Protein AF-R7BJG2-F1 (afdb_monomer_lite)

Sequence (243 aa):
MKQSTEKSSEAATETSGTGYEYRGHVGELTVDVVPDVVKEKLNCSTTEEVAELLARMITENEAVRILPDVKAENTMVFDYVIKIKRSNGEWTDASEEELSAGVEVVLPYPENTSRDGFDFVIGHLIVSGDNAGEMEYFDPEKTEEGLKIIITSASPFVIGWKAVDNNEQPVSEENSKDNTEVTTAENATSQQNESNAVSAEKTADKDGGIQIIIPMLIVLVVIALAAAVLAVIAKRKKTTKKK

Radius of gyration: 30.74 Å; chains: 1; bounding box: 79×111×66 Å

Foldseek 3Di:
DDDDDDPALKDDFDCPPLRWTKTKHWDAQFQVLADPVLCVVQVHDGSVSVLVSQLVCCAPDCVCVLPNPFDSVQKDKTFMFMWTQDPVRDTDTDDLVRQQVKDKDFDADDPPDALPQKFKKKKWQARDDPCHNDIDIDRFDRDRSHTIDIGRHGDIMMMTMDGDPPPPPPPPPPDDDDDDDDDDDDDDDDDDDDDDDDDDDDDDDDDDDDDDDDPPDDDDDDDDDDPDDDDPPDPPDDDDDDD

Secondary structure (DSSP, 8-state):
-PPP---------EE-TTS-EEEEEEEPP-GGGS-HHHHHHHT--SHHHHHHHHHHHHHHSTHHHHSTT--GGGEEEEEEEEEEE-TTS-EEEPPHHHHTT-EEEEEPPPTT--SSSEEEEEEEE--SSTTTT-EEEE--EE-SSSEEEEESSPPPEEEEEEE--------------------------------------------------------------------S-S-SS------

Structure (mmCIF, N/CA/C/O backbone):
data_AF-R7BJG2-F1
#
_entry.id   AF-R7BJG2-F1
#
loop_
_atom_site.group_PDB
_atom_site.id
_atom_site.type_symbol
_atom_site.label_atom_id
_atom_site.label_alt_id
_atom_site.label_comp_id
_atom_site.label_asym_id
_atom_site.label_entity_id
_atom_site.label_seq_id
_atom_site.pdbx_PDB_ins_code
_atom_site.Cartn_x
_atom_site.Cartn_y
_atom_site.Cartn_z
_atom_site.occupancy
_atom_site.B_iso_or_equiv
_atom_site.auth_seq_id
_atom_site.auth_comp_id
_atom_site.auth_asym_id
_atom_site.auth_atom_id
_atom_site.pdbx_PDB_model_num
ATOM 1 N N . MET A 1 1 ? 30.174 -18.115 19.627 1.00 36.47 1 MET A N 1
ATOM 2 C CA . MET A 1 1 ? 29.227 -17.077 19.166 1.00 36.47 1 MET A CA 1
ATOM 3 C C . MET A 1 1 ? 27.933 -17.775 18.785 1.00 36.47 1 MET A C 1
ATOM 5 O O . MET A 1 1 ? 28.022 -18.799 18.122 1.00 36.47 1 MET A O 1
ATOM 9 N N . LYS A 1 2 ? 26.770 -17.303 19.249 1.00 32.53 2 LYS A N 1
ATOM 10 C CA . LYS A 1 2 ? 25.470 -17.798 18.769 1.00 32.53 2 LYS A CA 1
ATOM 11 C C . LYS A 1 2 ? 24.980 -16.810 17.720 1.00 32.53 2 LYS A C 1
ATOM 13 O O . LYS A 1 2 ? 24.814 -15.638 18.039 1.00 32.53 2 LYS A O 1
ATOM 18 N N . GLN A 1 3 ? 24.844 -17.271 16.485 1.00 31.14 3 GLN A N 1
ATOM 19 C CA . GLN A 1 3 ? 24.345 -16.464 15.381 1.00 31.14 3 GLN A CA 1
ATOM 20 C C . GLN A 1 3 ? 22.820 -16.419 15.516 1.00 31.14 3 GLN A C 1
ATOM 22 O O . GLN A 1 3 ? 22.184 -17.471 15.570 1.00 31.14 3 GLN A O 1
ATOM 27 N N . SER A 1 4 ? 22.255 -15.223 15.680 1.00 33.53 4 SER A N 1
ATOM 28 C CA . SER A 1 4 ? 20.804 -15.048 15.695 1.00 33.53 4 SER A CA 1
ATOM 29 C C . SER A 1 4 ? 20.323 -15.103 14.252 1.00 33.53 4 SER A C 1
ATOM 31 O O . SER A 1 4 ? 20.785 -14.310 13.436 1.00 33.53 4 SER A O 1
ATOM 33 N N . THR A 1 5 ? 19.449 -16.049 13.927 1.00 33.62 5 THR A N 1
ATOM 34 C CA . THR A 1 5 ? 18.841 -16.128 12.597 1.00 33.62 5 THR A CA 1
ATOM 35 C C . THR A 1 5 ? 17.654 -15.176 12.564 1.00 33.62 5 THR A C 1
ATOM 37 O O . THR A 1 5 ? 16.661 -15.415 13.251 1.00 33.62 5 THR A O 1
ATOM 40 N N . GLU A 1 6 ? 17.754 -14.092 11.796 1.00 35.91 6 GLU A N 1
ATOM 41 C CA . GLU A 1 6 ? 16.612 -13.219 11.523 1.00 35.91 6 GLU A CA 1
ATOM 42 C C . GLU A 1 6 ? 15.534 -14.004 10.773 1.00 35.91 6 GLU A C 1
ATOM 44 O O . GLU A 1 6 ? 15.782 -14.593 9.719 1.00 35.91 6 GLU A O 1
ATOM 49 N N . LYS A 1 7 ? 14.322 -14.024 11.331 1.00 30.78 7 LYS A N 1
ATOM 50 C CA . LYS A 1 7 ? 13.149 -14.592 10.672 1.00 30.78 7 LYS A CA 1
ATOM 51 C C . LYS A 1 7 ? 12.577 -13.538 9.722 1.00 30.78 7 LYS A C 1
ATOM 53 O O . LYS A 1 7 ? 11.630 -12.843 10.077 1.00 30.78 7 LYS A O 1
ATOM 58 N N . SER A 1 8 ? 13.178 -13.417 8.540 1.00 37.97 8 SER A N 1
ATOM 59 C CA . SER A 1 8 ? 12.601 -12.628 7.449 1.00 37.97 8 SER A CA 1
ATOM 60 C C . SER A 1 8 ? 11.241 -13.211 7.050 1.00 37.97 8 SER A C 1
ATOM 62 O O . SER A 1 8 ? 11.100 -14.429 6.916 1.00 37.97 8 SER A O 1
ATOM 64 N N . SER A 1 9 ? 10.242 -12.343 6.890 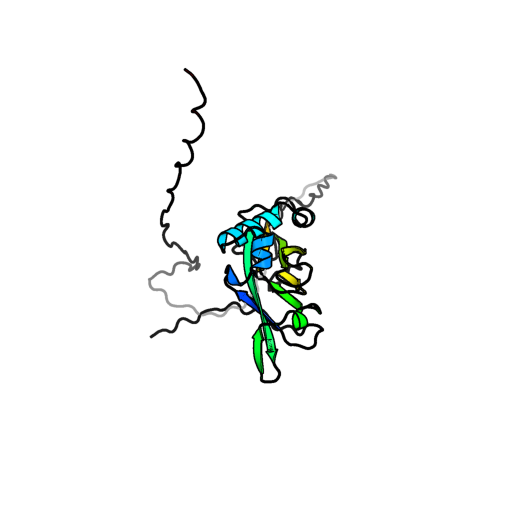1.00 43.53 9 SER A N 1
ATOM 65 C CA . SER A 1 9 ? 8.893 -12.708 6.450 1.00 43.53 9 SER A CA 1
ATOM 66 C C . SER A 1 9 ? 8.816 -12.669 4.924 1.00 43.53 9 SER A C 1
ATOM 68 O O . SER A 1 9 ? 8.298 -11.719 4.343 1.00 43.53 9 SER A O 1
ATOM 70 N N . GLU A 1 10 ? 9.371 -13.691 4.278 1.00 43.12 10 GLU A N 1
ATOM 71 C CA . GLU A 1 10 ? 9.312 -13.861 2.824 1.00 43.12 10 GLU A CA 1
ATOM 72 C C . GLU A 1 10 ? 7.999 -14.567 2.445 1.00 43.12 10 GLU A C 1
ATOM 74 O O . GLU A 1 10 ? 7.798 -15.732 2.795 1.00 43.12 10 GLU A O 1
ATOM 79 N N . ALA A 1 11 ? 7.086 -13.840 1.790 1.00 47.47 11 ALA A N 1
ATOM 80 C CA . ALA A 1 11 ? 5.796 -14.365 1.332 1.00 47.47 11 ALA A CA 1
ATOM 81 C C . ALA A 1 11 ? 5.943 -15.188 0.034 1.00 47.47 11 ALA A C 1
ATOM 83 O O . ALA A 1 11 ? 6.972 -15.123 -0.645 1.00 47.47 11 ALA A O 1
ATOM 84 N N . ALA A 1 12 ? 4.928 -16.000 -0.277 1.00 44.31 12 ALA A N 1
ATOM 85 C CA . ALA A 1 12 ? 5.011 -17.089 -1.248 1.00 44.31 12 ALA A CA 1
ATOM 86 C C . ALA A 1 12 ? 5.401 -16.677 -2.684 1.00 44.31 12 ALA A C 1
ATOM 88 O O . ALA A 1 12 ? 5.199 -15.553 -3.139 1.00 44.31 12 ALA A O 1
ATOM 89 N N . THR A 1 13 ? 5.974 -17.644 -3.410 1.00 49.06 13 THR A N 1
ATOM 90 C CA . THR A 1 13 ? 6.326 -17.517 -4.830 1.00 49.06 13 THR A CA 1
ATOM 91 C C . THR A 1 13 ? 5.127 -17.891 -5.696 1.00 49.06 13 THR A C 1
ATOM 93 O O . THR A 1 13 ? 4.795 -19.072 -5.797 1.00 49.06 13 THR A O 1
ATOM 96 N N . GLU A 1 14 ? 4.509 -16.908 -6.348 1.00 53.84 14 GLU A N 1
ATOM 97 C CA . GLU A 1 14 ? 3.384 -17.127 -7.263 1.00 53.84 14 GLU A CA 1
ATOM 98 C C . GLU A 1 14 ? 3.771 -16.793 -8.714 1.00 53.84 14 GLU A C 1
ATOM 100 O O . GLU A 1 14 ? 4.476 -15.820 -9.011 1.00 53.84 14 GLU A O 1
ATOM 105 N N . THR A 1 15 ? 3.313 -17.636 -9.642 1.00 50.56 15 THR A N 1
ATOM 106 C CA . THR A 1 15 ? 3.502 -17.452 -11.084 1.00 50.56 15 THR A CA 1
ATOM 107 C C . THR A 1 15 ? 2.304 -16.684 -11.634 1.00 50.56 15 THR A C 1
ATOM 109 O O . THR A 1 15 ? 1.311 -17.284 -12.050 1.00 50.56 15 THR A O 1
ATOM 112 N N . SER A 1 16 ? 2.375 -15.351 -11.611 1.00 54.69 16 SER A N 1
ATOM 113 C CA . SER A 1 16 ? 1.331 -14.501 -12.202 1.00 54.69 16 SER A CA 1
ATOM 114 C C . SER A 1 16 ? 1.211 -14.741 -13.718 1.00 54.69 16 SER A C 1
ATOM 116 O O . SER A 1 16 ? 2.134 -15.241 -14.369 1.00 54.69 16 SER A O 1
ATOM 118 N N . GLY A 1 17 ? 0.070 -14.361 -14.309 1.00 53.91 17 GLY A N 1
ATOM 119 C CA . GLY A 1 17 ? -0.275 -14.624 -15.720 1.00 53.91 17 GLY A CA 1
ATOM 120 C C . GLY A 1 17 ? 0.672 -14.027 -16.777 1.00 53.91 17 GLY A C 1
ATOM 121 O O . GLY A 1 17 ? 0.497 -14.272 -17.969 1.00 53.91 17 GLY A O 1
ATOM 122 N N . THR A 1 18 ? 1.683 -13.276 -16.346 1.00 62.44 18 THR A N 1
ATOM 123 C CA . THR A 1 18 ? 2.768 -12.690 -17.142 1.00 62.44 18 THR A CA 1
ATOM 124 C C . THR A 1 18 ? 3.879 -13.687 -17.499 1.00 62.44 18 THR A C 1
ATOM 126 O O . THR A 1 18 ? 4.695 -13.408 -18.375 1.00 62.44 18 THR A O 1
ATOM 129 N N . GLY A 1 19 ? 3.923 -14.856 -16.846 1.00 74.25 19 GLY A N 1
ATOM 130 C CA . GLY A 1 19 ? 4.947 -15.886 -17.065 1.00 74.25 19 GLY A CA 1
ATOM 131 C C . GLY A 1 19 ? 6.245 -15.690 -16.272 1.00 74.25 19 GLY A C 1
ATOM 132 O O . GLY A 1 19 ? 7.171 -16.487 -16.430 1.00 74.25 19 GLY A O 1
ATOM 133 N N . TYR A 1 20 ? 6.311 -14.673 -15.409 1.00 83.50 20 TYR A N 1
ATOM 134 C CA . TYR A 1 20 ? 7.398 -14.481 -14.448 1.00 83.50 20 TYR A CA 1
ATOM 135 C C . TYR A 1 20 ? 7.070 -15.135 -13.091 1.00 83.50 20 TYR A C 1
ATOM 137 O O . TYR A 1 20 ? 5.910 -15.219 -12.688 1.00 83.50 20 TYR A O 1
ATOM 145 N N . GLU A 1 21 ? 8.103 -15.572 -12.364 1.00 90.00 21 GLU A N 1
ATOM 146 C CA . GLU A 1 21 ? 7.998 -15.868 -10.928 1.00 90.00 21 GLU A CA 1
ATOM 147 C C . GLU A 1 21 ? 8.227 -14.569 -10.140 1.00 90.00 21 GLU A C 1
ATOM 149 O O . GLU A 1 21 ? 9.266 -13.917 -10.318 1.00 90.00 21 GLU A O 1
ATOM 154 N N . TYR A 1 22 ? 7.288 -14.220 -9.258 1.00 90.50 22 TYR A N 1
ATOM 155 C CA . TYR A 1 22 ? 7.375 -13.050 -8.379 1.00 90.50 22 TYR A CA 1
ATOM 156 C C . TYR A 1 22 ? 7.549 -13.470 -6.917 1.00 90.50 22 TYR A C 1
ATOM 158 O O . TYR A 1 22 ? 7.172 -14.571 -6.515 1.00 90.50 22 TYR A O 1
ATOM 166 N N . ARG A 1 23 ? 8.098 -12.557 -6.114 1.00 91.19 23 ARG A N 1
ATOM 167 C CA . ARG A 1 23 ? 8.015 -12.576 -4.648 1.00 91.19 23 ARG A CA 1
ATOM 168 C C . ARG A 1 23 ? 7.936 -11.147 -4.118 1.00 91.19 23 ARG A C 1
ATOM 170 O O . ARG A 1 23 ? 8.512 -10.240 -4.722 1.00 91.19 23 ARG A O 1
ATOM 177 N N . GLY A 1 24 ? 7.278 -10.958 -2.982 1.00 91.75 24 GLY A N 1
ATOM 178 C CA . GLY A 1 24 ? 7.132 -9.660 -2.326 1.00 91.75 24 GLY A CA 1
ATOM 179 C C . GLY A 1 24 ? 7.596 -9.683 -0.872 1.00 91.75 24 GLY A C 1
ATOM 180 O O . GLY A 1 24 ? 7.628 -10.734 -0.230 1.00 91.75 24 GLY A O 1
ATOM 181 N N . HIS A 1 25 ? 7.976 -8.516 -0.357 1.00 91.00 25 HIS A N 1
ATOM 182 C CA . HIS A 1 25 ? 8.248 -8.308 1.064 1.00 91.00 25 HIS A CA 1
ATOM 183 C C . HIS A 1 25 ? 8.005 -6.849 1.454 1.00 91.00 25 HIS A C 1
ATOM 185 O O . HIS A 1 25 ? 8.130 -5.945 0.627 1.00 91.00 25 HIS A O 1
ATOM 191 N N . VAL A 1 26 ? 7.683 -6.628 2.729 1.00 93.56 26 VAL A N 1
ATOM 192 C CA . VAL A 1 26 ? 7.575 -5.283 3.302 1.00 93.56 26 VAL A CA 1
ATOM 193 C C . VAL A 1 26 ? 8.962 -4.639 3.351 1.00 93.56 26 VAL A C 1
ATOM 195 O O . VAL A 1 26 ? 9.894 -5.207 3.924 1.00 93.56 26 VAL A O 1
ATOM 198 N N . GLY A 1 27 ? 9.075 -3.464 2.739 1.00 91.12 27 GLY A N 1
ATOM 199 C CA . GLY A 1 27 ? 10.219 -2.566 2.812 1.00 91.12 27 GLY A CA 1
ATOM 200 C C . GLY A 1 27 ? 10.014 -1.455 3.845 1.00 91.12 27 GLY A C 1
ATOM 201 O O . GLY A 1 27 ? 8.931 -1.270 4.404 1.00 91.12 27 GLY A O 1
ATOM 202 N N . GLU A 1 28 ? 11.073 -0.691 4.096 1.00 90.75 28 GLU A N 1
ATOM 203 C CA . GLU A 1 28 ? 11.004 0.518 4.916 1.00 90.75 28 GLU A CA 1
ATOM 204 C C . GLU A 1 28 ? 10.393 1.663 4.097 1.00 90.75 28 GLU A C 1
ATOM 206 O O . GLU A 1 28 ? 10.879 1.986 3.012 1.00 90.75 28 GLU A O 1
ATOM 211 N N . LEU A 1 29 ? 9.341 2.305 4.617 1.00 93.50 29 LEU A N 1
ATOM 212 C CA . LEU A 1 29 ? 8.821 3.528 4.010 1.00 93.50 29 LEU A CA 1
ATOM 213 C C . LEU A 1 29 ? 9.881 4.629 4.135 1.00 93.50 29 LEU A C 1
ATOM 215 O O . LEU A 1 29 ? 10.233 5.034 5.240 1.00 93.50 29 LEU A O 1
ATOM 219 N N . THR A 1 30 ? 10.354 5.150 3.006 1.00 92.75 30 THR A N 1
ATOM 220 C CA . THR A 1 30 ? 11.278 6.291 2.965 1.00 92.75 30 THR A CA 1
ATOM 221 C C . THR A 1 30 ? 10.766 7.348 1.994 1.00 92.75 30 THR A C 1
ATOM 223 O O . THR A 1 30 ? 10.066 7.036 1.036 1.00 92.75 30 THR A O 1
ATOM 226 N N . VAL A 1 31 ? 11.126 8.615 2.201 1.00 91.56 31 VAL A N 1
ATOM 227 C CA . VAL A 1 31 ? 10.747 9.717 1.294 1.00 91.56 31 VAL A CA 1
ATOM 228 C C . VAL A 1 31 ? 11.240 9.530 -0.155 1.00 91.56 31 VAL A C 1
ATOM 230 O O . VAL A 1 31 ? 10.726 10.172 -1.073 1.00 91.56 31 VAL A O 1
ATOM 233 N N . ASP A 1 32 ? 12.210 8.640 -0.372 1.00 91.56 32 ASP A N 1
ATOM 234 C CA . ASP A 1 32 ? 12.789 8.344 -1.683 1.00 91.56 32 ASP A CA 1
ATOM 235 C C . ASP A 1 32 ? 11.941 7.359 -2.511 1.00 91.56 32 ASP A C 1
ATOM 237 O O . ASP A 1 32 ? 12.071 7.355 -3.735 1.00 91.56 32 ASP A O 1
ATOM 241 N N . VAL A 1 33 ? 11.026 6.585 -1.897 1.00 91.38 33 VAL A N 1
ATOM 242 C CA . VAL A 1 33 ? 10.082 5.729 -2.658 1.00 91.38 33 VAL A CA 1
ATOM 243 C C . VAL A 1 33 ? 8.975 6.541 -3.338 1.00 91.38 33 VAL A C 1
ATOM 245 O O . VAL A 1 33 ? 8.311 6.047 -4.243 1.00 91.38 33 VAL A O 1
ATOM 248 N N . VAL A 1 34 ? 8.790 7.806 -2.941 1.00 92.69 34 VAL A N 1
ATOM 249 C CA . VAL A 1 34 ? 7.829 8.729 -3.556 1.00 92.69 34 VAL A CA 1
ATOM 250 C C . VAL A 1 34 ? 8.585 9.747 -4.427 1.00 92.69 34 VAL A C 1
ATOM 252 O O . VAL A 1 34 ? 9.324 10.580 -3.890 1.00 92.69 34 VAL A O 1
ATOM 255 N N . PRO A 1 35 ? 8.414 9.735 -5.764 1.00 92.44 35 PRO A N 1
ATOM 256 C CA . PRO A 1 35 ? 9.085 10.673 -6.663 1.00 92.44 35 PRO A CA 1
ATOM 257 C C . PRO A 1 35 ? 8.730 12.139 -6.391 1.00 92.44 35 PRO A C 1
ATOM 259 O O . PRO A 1 35 ? 7.623 12.460 -5.957 1.00 92.44 35 PRO A O 1
ATOM 262 N N . ASP A 1 36 ? 9.651 13.052 -6.712 1.00 93.50 36 ASP A N 1
ATOM 263 C CA . ASP A 1 36 ? 9.498 14.492 -6.444 1.00 93.50 36 ASP A CA 1
ATOM 264 C C . ASP A 1 36 ? 8.221 15.088 -7.061 1.00 93.50 36 ASP A C 1
ATOM 266 O O . ASP A 1 36 ? 7.532 15.862 -6.406 1.00 93.50 36 ASP A O 1
ATOM 270 N N . VAL A 1 37 ? 7.825 14.648 -8.262 1.00 91.75 37 VAL A N 1
ATOM 271 C CA . VAL A 1 37 ? 6.569 15.075 -8.913 1.00 91.75 37 VAL A CA 1
ATOM 272 C C . VAL A 1 37 ? 5.316 14.714 -8.100 1.00 91.75 37 VAL A C 1
ATOM 274 O O . VAL A 1 37 ? 4.352 15.481 -8.065 1.00 91.75 37 VAL A O 1
ATOM 277 N N . VAL A 1 38 ? 5.331 13.577 -7.399 1.00 93.94 38 VAL A N 1
ATOM 278 C CA . VAL A 1 38 ? 4.231 13.136 -6.529 1.00 93.94 38 VAL A CA 1
ATOM 279 C C . VAL A 1 38 ? 4.274 13.885 -5.198 1.00 93.94 38 VAL A C 1
ATOM 281 O O . VAL A 1 38 ? 3.242 14.380 -4.745 1.00 93.94 38 VAL A O 1
ATOM 284 N N . LYS A 1 39 ? 5.469 14.058 -4.621 1.00 94.06 39 LYS A N 1
ATOM 285 C CA . LYS A 1 39 ? 5.706 14.864 -3.410 1.00 94.06 39 LYS A CA 1
ATOM 286 C C . LYS A 1 39 ? 5.249 16.317 -3.571 1.00 94.06 39 LYS A C 1
ATOM 288 O O . LYS A 1 39 ? 4.565 16.846 -2.697 1.00 94.06 39 LYS A O 1
ATOM 293 N N . GLU A 1 40 ? 5.532 16.939 -4.715 1.00 93.44 40 GLU A N 1
ATOM 294 C CA . GLU A 1 40 ? 5.047 18.281 -5.064 1.00 93.44 40 GLU A CA 1
ATOM 295 C C . GLU A 1 40 ? 3.520 18.320 -5.248 1.00 93.44 40 GLU A C 1
ATOM 297 O O . GLU A 1 40 ? 2.866 19.200 -4.686 1.00 93.44 40 GLU A O 1
ATOM 302 N N . LYS A 1 41 ? 2.930 17.356 -5.979 1.00 93.62 41 LYS A N 1
ATOM 303 C CA . LYS A 1 41 ? 1.468 17.259 -6.197 1.00 93.62 41 LYS A CA 1
ATOM 304 C C . LYS A 1 41 ? 0.692 17.088 -4.885 1.00 93.62 41 LYS A C 1
ATOM 306 O O . LYS A 1 41 ? -0.404 17.632 -4.752 1.00 93.62 41 LYS A O 1
ATOM 311 N N . LEU A 1 42 ? 1.253 16.344 -3.933 1.00 92.44 42 LEU A N 1
ATOM 312 C CA . LEU A 1 42 ? 0.621 15.999 -2.656 1.00 92.44 42 LEU A CA 1
ATOM 313 C C . LEU A 1 42 ? 1.046 16.891 -1.481 1.00 92.44 42 LEU A C 1
ATOM 315 O O . LEU A 1 42 ? 0.453 16.802 -0.406 1.00 92.44 42 LEU A O 1
ATOM 319 N N . ASN A 1 43 ? 2.028 17.774 -1.689 1.00 93.75 43 ASN A N 1
ATOM 320 C CA . ASN A 1 43 ? 2.621 18.639 -0.669 1.00 93.75 43 ASN A CA 1
ATOM 321 C C . ASN A 1 43 ? 3.136 17.836 0.552 1.00 93.75 43 ASN A C 1
ATOM 323 O O . ASN A 1 43 ? 2.854 18.179 1.702 1.00 93.75 43 ASN A O 1
ATOM 327 N N . CYS A 1 44 ? 3.894 16.767 0.294 1.00 90.56 44 CYS A N 1
ATOM 328 C CA . CYS A 1 44 ? 4.607 15.978 1.304 1.00 90.56 44 CYS A CA 1
ATOM 329 C C . CYS A 1 44 ? 6.107 15.927 0.975 1.00 90.56 44 CYS A C 1
ATOM 331 O O . CYS A 1 44 ? 6.499 15.813 -0.181 1.00 90.56 44 CYS A O 1
ATOM 333 N N . SER A 1 45 ? 6.960 16.061 1.987 1.00 92.00 45 SER A N 1
ATOM 334 C CA . SER A 1 45 ? 8.409 16.267 1.845 1.00 92.00 45 SER A CA 1
ATOM 335 C C . SER A 1 45 ? 9.259 15.456 2.827 1.00 92.00 45 SER A C 1
ATOM 337 O O . SER A 1 45 ? 10.483 15.433 2.694 1.00 92.00 45 SER A O 1
ATOM 339 N N . THR A 1 46 ? 8.631 14.758 3.778 1.00 95.56 46 THR A N 1
ATOM 340 C CA . THR A 1 46 ? 9.276 13.787 4.674 1.00 95.56 46 THR A CA 1
ATOM 341 C C . THR A 1 46 ? 8.527 12.451 4.675 1.00 95.56 46 THR A C 1
ATOM 343 O O . THR A 1 46 ? 7.380 12.364 4.231 1.00 95.56 46 THR A O 1
ATOM 346 N N . THR A 1 47 ? 9.168 11.402 5.197 1.00 95.75 47 THR A N 1
ATOM 347 C CA . THR A 1 47 ? 8.550 10.081 5.396 1.00 95.75 47 THR A CA 1
ATOM 348 C C . THR A 1 47 ? 7.289 10.169 6.263 1.00 95.75 47 THR A C 1
ATOM 350 O O . THR A 1 47 ? 6.280 9.537 5.959 1.00 95.75 47 THR A O 1
ATOM 353 N N . GLU A 1 48 ? 7.324 10.979 7.321 1.00 96.31 48 GLU A N 1
ATOM 354 C CA . GLU A 1 48 ? 6.200 11.188 8.236 1.00 96.31 48 GLU A CA 1
ATOM 355 C C . GLU A 1 48 ? 5.030 11.885 7.533 1.00 96.31 48 GLU A C 1
ATOM 357 O O . GLU A 1 48 ? 3.892 11.452 7.681 1.00 96.31 48 GLU A O 1
ATOM 362 N N . GLU A 1 49 ? 5.296 12.905 6.708 1.00 96.19 49 GLU A N 1
ATOM 363 C CA . GLU A 1 49 ? 4.256 13.590 5.925 1.00 96.19 49 GLU A CA 1
ATOM 364 C C . GLU A 1 49 ? 3.599 12.652 4.896 1.00 96.19 49 GLU A C 1
ATOM 366 O O . GLU A 1 49 ? 2.393 12.743 4.669 1.00 96.19 49 GLU A O 1
ATOM 371 N N . VAL A 1 50 ? 4.358 11.718 4.304 1.00 95.19 50 VAL A N 1
ATOM 372 C CA . VAL A 1 50 ? 3.807 10.650 3.446 1.00 95.19 50 VAL A CA 1
ATOM 373 C C . VAL A 1 50 ? 2.943 9.682 4.263 1.00 95.19 50 VAL A C 1
ATOM 375 O O . VAL A 1 50 ? 1.830 9.361 3.847 1.00 95.19 50 VAL A O 1
ATOM 378 N N . ALA A 1 51 ? 3.405 9.244 5.437 1.00 96.19 51 ALA A N 1
ATOM 379 C CA . ALA A 1 51 ? 2.656 8.323 6.290 1.00 96.19 51 ALA A CA 1
ATOM 380 C C . ALA A 1 51 ? 1.342 8.935 6.811 1.00 96.19 51 ALA A C 1
ATOM 382 O O . ALA A 1 51 ? 0.281 8.323 6.677 1.00 96.19 51 ALA A O 1
ATOM 383 N N . GLU A 1 52 ? 1.385 10.163 7.337 1.00 95.81 52 GLU A N 1
ATOM 384 C CA . GLU A 1 52 ? 0.196 10.901 7.786 1.00 95.81 52 GLU A CA 1
ATOM 385 C C . GLU A 1 52 ? -0.785 11.152 6.633 1.00 95.81 52 GLU A C 1
ATOM 387 O O . GLU A 1 52 ? -1.999 11.026 6.812 1.00 95.81 52 GLU A O 1
ATOM 392 N N . LEU A 1 53 ? -0.277 11.460 5.434 1.00 94.75 53 LEU A N 1
ATOM 393 C CA . LEU A 1 53 ? -1.103 11.605 4.241 1.00 94.75 53 LEU A CA 1
ATOM 394 C C . LEU A 1 53 ? -1.837 10.304 3.907 1.00 94.75 53 LEU A C 1
ATOM 396 O O . LEU A 1 53 ? -3.056 10.335 3.762 1.00 94.75 53 LEU A O 1
ATOM 400 N N . LEU A 1 54 ? -1.138 9.173 3.800 1.00 95.75 54 LEU A N 1
ATOM 401 C CA . LEU A 1 54 ? -1.749 7.901 3.397 1.00 95.75 54 LEU A CA 1
ATOM 402 C C . LEU A 1 54 ? -2.743 7.380 4.447 1.00 95.75 54 LEU A C 1
ATOM 404 O O . LEU A 1 54 ? -3.858 6.989 4.092 1.00 95.75 54 LEU A O 1
ATOM 408 N N . ALA A 1 55 ? -2.409 7.489 5.737 1.00 96.19 55 ALA A N 1
ATOM 409 C CA . ALA A 1 55 ? -3.328 7.191 6.839 1.00 96.19 55 ALA A CA 1
ATOM 410 C C . ALA A 1 55 ? -4.590 8.080 6.819 1.00 96.19 55 ALA A C 1
ATOM 412 O O . ALA A 1 55 ? -5.694 7.624 7.128 1.00 96.19 55 ALA A O 1
ATOM 413 N N . ARG A 1 56 ? -4.471 9.345 6.400 1.00 95.25 56 ARG A N 1
ATOM 414 C CA . ARG A 1 56 ? -5.629 10.229 6.212 1.00 95.25 56 ARG A CA 1
ATOM 415 C C . ARG A 1 56 ? -6.423 9.889 4.944 1.00 95.25 56 ARG A C 1
ATOM 417 O O . ARG A 1 56 ? -7.651 9.886 4.970 1.00 95.25 56 ARG A O 1
ATOM 424 N N . MET A 1 57 ? -5.757 9.550 3.839 1.00 93.75 57 MET A N 1
ATOM 425 C CA . MET A 1 57 ? -6.436 9.218 2.582 1.00 93.75 57 MET A CA 1
ATOM 426 C C . MET A 1 57 ? -7.372 8.010 2.738 1.00 93.75 57 MET A C 1
ATOM 428 O O . MET A 1 57 ? -8.484 8.053 2.207 1.00 93.75 57 MET A O 1
ATOM 432 N N . ILE A 1 58 ? -6.984 7.005 3.537 1.00 95.12 58 ILE A N 1
ATOM 433 C CA . ILE A 1 58 ? -7.805 5.809 3.793 1.00 95.12 58 ILE A CA 1
ATOM 434 C C . ILE A 1 58 ? -8.976 6.034 4.771 1.00 95.12 58 ILE A C 1
ATOM 436 O O . ILE A 1 58 ? -9.888 5.214 4.825 1.00 95.12 58 ILE A O 1
ATOM 440 N N . THR A 1 59 ? -8.987 7.140 5.523 1.00 92.56 59 THR A N 1
ATOM 441 C CA . THR A 1 59 ? -10.048 7.461 6.501 1.00 92.56 59 THR A CA 1
ATOM 442 C C . THR A 1 59 ? -11.045 8.521 6.011 1.00 92.56 59 THR A C 1
ATOM 444 O O . THR A 1 59 ? -12.103 8.678 6.617 1.00 92.56 59 THR A O 1
ATOM 447 N N . GLU A 1 60 ? -10.752 9.219 4.903 1.00 87.50 60 GLU A N 1
ATOM 448 C CA . GLU A 1 60 ? -11.570 10.340 4.396 1.00 87.50 60 GLU A CA 1
ATOM 449 C C . GLU A 1 60 ? -12.165 10.148 2.980 1.00 87.50 60 GLU A C 1
ATOM 451 O O . GLU A 1 60 ? -13.166 10.792 2.666 1.00 87.50 60 GLU A O 1
ATOM 456 N N . ASN A 1 61 ? -11.573 9.315 2.109 1.00 89.38 61 ASN A N 1
ATOM 457 C CA . ASN A 1 61 ? -11.923 9.244 0.672 1.00 89.38 61 ASN A CA 1
ATOM 458 C C . ASN A 1 61 ? -12.741 7.985 0.304 1.00 89.38 61 ASN A C 1
ATOM 460 O O . ASN A 1 61 ? -13.413 7.396 1.145 1.00 89.38 61 ASN A O 1
ATOM 464 N N . GLU A 1 62 ? -12.679 7.549 -0.961 1.00 91.06 62 GLU A N 1
ATOM 465 C CA . GLU A 1 62 ? -13.396 6.380 -1.496 1.00 91.06 62 GLU A CA 1
ATOM 466 C C . GLU A 1 62 ? -13.170 5.085 -0.689 1.00 91.06 62 GLU A C 1
ATOM 468 O O . GLU A 1 62 ? -14.065 4.243 -0.655 1.00 91.06 62 GLU A O 1
ATOM 473 N N . ALA A 1 63 ? -12.055 4.956 0.044 1.00 92.06 63 ALA A N 1
ATOM 474 C CA . ALA A 1 63 ? -11.830 3.894 1.032 1.00 92.06 63 ALA A CA 1
ATOM 475 C C . ALA A 1 63 ? -12.988 3.725 2.034 1.00 92.06 63 ALA A C 1
ATOM 477 O O . ALA A 1 63 ? -13.364 2.599 2.351 1.00 92.06 63 ALA A O 1
ATOM 478 N N . VAL A 1 64 ? -13.619 4.825 2.465 1.00 93.00 64 VAL A N 1
ATOM 479 C CA . VAL A 1 64 ? -14.761 4.834 3.402 1.00 93.00 64 VAL A CA 1
ATOM 480 C C . VAL A 1 64 ? -15.986 4.116 2.816 1.00 93.00 64 VAL A C 1
ATOM 482 O O . VAL A 1 64 ? -16.856 3.659 3.555 1.00 93.00 64 VAL A O 1
ATOM 485 N N . ARG A 1 65 ? -16.063 3.973 1.485 1.00 94.50 65 ARG A N 1
ATOM 486 C CA . ARG A 1 65 ? -17.118 3.212 0.795 1.00 94.50 65 ARG A CA 1
ATOM 487 C C . ARG A 1 65 ? -16.880 1.702 0.825 1.00 94.50 65 ARG A C 1
ATOM 489 O O . ARG A 1 65 ? -17.845 0.960 0.678 1.00 94.50 65 ARG A O 1
ATOM 496 N N . ILE A 1 66 ? -15.622 1.280 0.965 1.00 96.12 66 ILE A N 1
ATOM 497 C CA . ILE A 1 66 ? -15.215 -0.121 1.124 1.00 96.12 66 ILE A CA 1
ATOM 498 C C . ILE A 1 66 ? -15.327 -0.485 2.605 1.00 96.12 66 ILE A C 1
ATOM 500 O O . ILE A 1 66 ? -16.076 -1.386 2.971 1.00 96.12 66 ILE A O 1
ATOM 504 N N . LEU A 1 67 ? -14.650 0.280 3.467 1.00 96.38 67 LEU A N 1
ATOM 505 C CA . LEU A 1 67 ? -14.657 0.081 4.909 1.00 96.38 67 LEU A CA 1
ATOM 506 C C . LEU A 1 67 ? -14.840 1.423 5.643 1.00 96.38 67 LEU A C 1
ATOM 508 O O . LEU A 1 67 ? -13.877 2.172 5.812 1.00 96.38 67 LEU A O 1
ATOM 512 N N . PRO A 1 68 ? -16.061 1.757 6.102 1.00 94.75 68 PRO A N 1
ATOM 513 C CA . PRO A 1 68 ? -16.306 2.996 6.836 1.00 94.75 68 PRO A CA 1
ATOM 514 C C . PRO A 1 68 ? -15.735 2.936 8.258 1.00 94.75 68 PRO A C 1
ATOM 516 O O . PRO A 1 68 ? -15.482 1.853 8.788 1.00 94.75 68 PRO A O 1
ATOM 519 N N . ASP A 1 69 ? -15.595 4.092 8.906 1.00 93.94 69 ASP A N 1
ATOM 520 C CA . ASP A 1 69 ? -15.221 4.226 10.327 1.00 93.94 69 ASP A CA 1
ATOM 521 C C . ASP A 1 69 ? -13.863 3.599 10.718 1.00 93.94 69 ASP A C 1
ATOM 523 O O . ASP A 1 69 ? -13.621 3.297 11.891 1.00 93.94 69 ASP A O 1
ATOM 527 N N . VAL A 1 70 ? -12.953 3.420 9.752 1.00 95.94 70 VAL A N 1
ATOM 528 C CA . VAL A 1 70 ? -11.540 3.121 10.034 1.00 95.94 70 VAL A CA 1
ATOM 529 C C . VAL A 1 70 ? -10.948 4.278 10.835 1.00 95.94 70 VAL A C 1
ATOM 531 O O . VAL A 1 70 ? -11.125 5.449 10.498 1.00 95.94 70 VAL A O 1
ATOM 534 N N . LYS A 1 71 ? -10.243 3.951 11.917 1.00 94.38 71 LYS A N 1
ATOM 535 C CA . LYS A 1 71 ? -9.599 4.941 12.783 1.00 94.38 71 LYS A CA 1
ATOM 536 C C . LYS A 1 71 ? -8.146 5.139 12.377 1.00 94.38 71 LYS A C 1
ATOM 538 O O . LYS A 1 71 ? -7.509 4.187 11.941 1.00 94.38 71 LYS A O 1
ATOM 543 N N . ALA A 1 72 ? -7.601 6.333 12.599 1.00 92.31 72 ALA A N 1
ATOM 544 C CA . ALA A 1 72 ? -6.207 6.635 12.276 1.00 92.31 72 ALA A CA 1
ATOM 545 C C . ALA A 1 72 ? -5.216 5.710 13.014 1.00 92.31 72 ALA A C 1
ATOM 547 O O . ALA A 1 72 ? -4.230 5.280 12.423 1.00 92.31 72 ALA A O 1
ATOM 548 N N . GLU A 1 73 ? -5.504 5.333 14.267 1.00 93.88 73 GLU A N 1
ATOM 549 C CA . GLU A 1 73 ? -4.698 4.364 15.026 1.00 93.88 73 GLU A CA 1
ATOM 550 C C . GLU A 1 73 ? -4.778 2.917 14.500 1.00 93.88 73 GLU A C 1
ATOM 552 O O . GLU A 1 73 ? -3.927 2.101 14.842 1.00 93.88 73 GLU A O 1
ATOM 557 N N . ASN A 1 74 ? -5.761 2.609 13.648 1.00 97.00 74 ASN A N 1
ATOM 558 C CA . ASN A 1 74 ? -5.902 1.330 12.953 1.00 97.00 74 ASN A CA 1
ATOM 559 C C . ASN A 1 74 ? -5.430 1.454 11.492 1.00 97.00 74 ASN A C 1
ATOM 561 O O . ASN A 1 74 ? -6.131 1.029 10.568 1.00 97.00 74 ASN A O 1
ATOM 565 N N . THR A 1 75 ? -4.273 2.087 11.280 1.00 97.50 75 THR A N 1
ATOM 566 C CA . THR A 1 75 ? -3.625 2.170 9.966 1.00 97.50 75 THR A CA 1
ATOM 567 C C . THR A 1 75 ? -2.156 1.761 10.044 1.00 97.50 75 THR A C 1
ATOM 569 O O . THR A 1 75 ? -1.493 1.946 11.064 1.00 97.50 75 THR A O 1
ATOM 572 N N . MET A 1 76 ? -1.646 1.173 8.962 1.00 97.19 76 MET A N 1
ATOM 573 C CA . MET A 1 76 ? -0.255 0.746 8.815 1.00 97.19 76 MET A CA 1
ATOM 574 C C . MET A 1 76 ? 0.213 1.129 7.416 1.00 97.19 76 MET A C 1
ATOM 576 O O . MET A 1 76 ? -0.343 0.643 6.433 1.00 97.19 76 MET A O 1
ATOM 580 N N . VAL A 1 77 ? 1.219 2.000 7.334 1.00 97.12 77 VAL A N 1
ATOM 581 C CA . VAL A 1 77 ? 1.794 2.492 6.073 1.00 97.12 77 VAL A CA 1
ATOM 582 C C . VAL A 1 77 ? 3.177 1.882 5.879 1.00 97.12 77 VAL A C 1
ATOM 584 O O . VAL A 1 77 ? 3.969 1.855 6.820 1.00 97.12 77 VAL A O 1
ATOM 587 N N . PHE A 1 78 ? 3.465 1.384 4.680 1.00 96.31 78 PHE A N 1
ATOM 588 C CA . PHE A 1 78 ? 4.726 0.714 4.361 1.00 96.31 78 PHE A CA 1
ATOM 589 C C . PHE A 1 78 ? 5.043 0.767 2.864 1.00 96.31 78 PHE A C 1
ATOM 591 O O . PHE A 1 78 ? 4.166 0.981 2.026 1.00 96.31 78 PHE A O 1
ATOM 598 N N . ASP A 1 79 ? 6.311 0.541 2.533 1.00 96.19 79 ASP A N 1
ATOM 599 C CA . ASP A 1 79 ? 6.732 0.230 1.169 1.00 96.19 79 ASP A CA 1
ATOM 600 C C . ASP A 1 79 ? 6.669 -1.291 0.927 1.00 96.19 79 ASP A C 1
ATOM 602 O O . ASP A 1 79 ? 6.809 -2.067 1.875 1.00 96.19 79 ASP A O 1
ATOM 606 N N . TYR A 1 80 ? 6.450 -1.753 -0.307 1.00 93.50 80 TYR A N 1
ATOM 607 C CA . TYR A 1 80 ? 6.366 -3.189 -0.606 1.00 93.50 80 TYR A CA 1
ATOM 608 C C . TYR A 1 80 ? 7.143 -3.541 -1.873 1.00 93.50 80 TYR A C 1
ATOM 610 O O . TYR A 1 80 ? 6.688 -3.346 -2.999 1.00 93.50 80 TYR A O 1
ATOM 618 N N . VAL A 1 81 ? 8.329 -4.111 -1.675 1.00 92.38 81 VAL A N 1
ATOM 619 C CA . VAL A 1 81 ? 9.286 -4.360 -2.752 1.00 92.38 81 VAL A CA 1
ATOM 620 C C . VAL A 1 81 ? 9.009 -5.715 -3.397 1.00 92.38 81 VAL A C 1
ATOM 622 O O . VAL A 1 81 ? 9.241 -6.778 -2.803 1.00 92.38 81 VAL A O 1
ATOM 625 N N . ILE A 1 82 ? 8.565 -5.662 -4.651 1.00 92.81 82 ILE A N 1
ATOM 626 C CA . ILE A 1 82 ? 8.318 -6.822 -5.509 1.00 92.81 82 ILE A CA 1
ATOM 627 C C . ILE A 1 82 ? 9.571 -7.126 -6.321 1.00 92.81 82 ILE A C 1
ATOM 629 O O . ILE A 1 82 ? 10.138 -6.245 -6.971 1.00 92.81 82 ILE A O 1
ATOM 633 N N . LYS A 1 83 ? 9.989 -8.393 -6.315 1.00 93.44 83 LYS A N 1
ATOM 634 C CA . LYS A 1 83 ? 11.120 -8.878 -7.108 1.00 93.44 83 LYS A CA 1
ATOM 635 C C . LYS A 1 83 ? 10.683 -9.945 -8.101 1.00 93.44 83 LYS A C 1
ATOM 637 O O . LYS A 1 83 ? 9.873 -10.811 -7.779 1.00 93.44 83 LYS A O 1
ATOM 642 N N . ILE A 1 84 ? 11.294 -9.904 -9.280 1.00 92.75 84 ILE A N 1
ATOM 643 C CA . ILE A 1 84 ? 11.123 -10.863 -10.373 1.00 92.75 84 ILE A CA 1
ATOM 644 C C . ILE A 1 84 ? 12.361 -11.739 -10.474 1.00 92.75 84 ILE A C 1
ATOM 646 O O . ILE A 1 84 ? 13.497 -11.255 -10.414 1.00 92.75 84 ILE A O 1
ATOM 650 N N . LYS A 1 85 ? 12.134 -13.034 -10.681 1.00 93.75 85 LYS A N 1
ATOM 651 C CA . LYS A 1 85 ? 13.186 -14.004 -10.968 1.00 93.75 85 LYS A CA 1
ATOM 652 C C . LYS A 1 85 ? 13.604 -13.906 -12.434 1.00 93.75 85 LYS A C 1
ATOM 654 O O . LYS A 1 85 ? 12.844 -14.230 -13.348 1.00 93.75 85 LYS A O 1
ATOM 659 N N . ARG A 1 86 ? 14.832 -13.460 -12.669 1.00 92.31 86 ARG A N 1
ATOM 660 C CA . ARG A 1 86 ? 15.451 -13.365 -13.995 1.00 92.31 86 ARG A CA 1
ATOM 661 C C . ARG A 1 86 ? 15.916 -14.746 -14.474 1.00 92.31 86 ARG A C 1
ATOM 663 O O . ARG A 1 86 ? 16.086 -15.682 -13.693 1.00 92.31 86 ARG A O 1
ATOM 670 N N . SER A 1 87 ? 16.174 -14.883 -15.776 1.00 92.38 87 SER A N 1
ATOM 671 C CA . SER A 1 87 ? 16.571 -16.159 -16.406 1.00 92.38 87 SER A CA 1
ATOM 672 C C . SER A 1 87 ? 17.925 -16.716 -15.937 1.00 92.38 87 SER A C 1
ATOM 674 O O . SER A 1 87 ? 18.193 -17.903 -16.113 1.00 92.38 87 SER A O 1
ATOM 676 N N . ASN A 1 88 ? 18.768 -15.886 -15.316 1.00 92.50 88 ASN A N 1
ATOM 677 C CA . ASN A 1 88 ? 20.006 -16.285 -14.637 1.00 92.50 88 ASN A CA 1
ATOM 678 C C . ASN A 1 88 ? 19.776 -16.796 -13.193 1.00 92.50 88 ASN A C 1
ATOM 680 O O . ASN A 1 88 ? 20.739 -17.190 -12.538 1.00 92.50 88 ASN A O 1
ATOM 684 N N . GLY A 1 89 ? 18.532 -16.791 -12.696 1.00 92.56 89 GLY A N 1
ATOM 685 C CA . GLY A 1 89 ? 18.157 -17.156 -11.325 1.00 92.56 89 GLY A CA 1
ATOM 686 C C . GLY A 1 89 ? 18.255 -16.019 -10.300 1.00 92.56 89 GLY A C 1
ATOM 687 O O . GLY A 1 89 ? 18.005 -16.251 -9.119 1.00 92.56 89 GLY A O 1
ATOM 688 N N . GLU A 1 90 ? 18.620 -14.809 -10.724 1.00 95.44 90 GLU A N 1
ATOM 689 C CA . GLU A 1 90 ? 18.726 -13.624 -9.869 1.00 95.44 90 GLU A CA 1
ATOM 690 C C . GLU A 1 90 ? 17.354 -12.994 -9.596 1.00 95.44 90 GLU A C 1
ATOM 692 O O . GLU A 1 90 ? 16.469 -13.024 -10.448 1.00 95.44 90 GLU A O 1
ATOM 697 N N . TRP A 1 91 ? 17.189 -12.385 -8.421 1.00 95.56 91 TRP A N 1
ATOM 698 C CA . TRP A 1 91 ? 15.986 -11.639 -8.054 1.00 95.56 91 TRP A CA 1
ATOM 699 C C . TRP A 1 91 ? 16.261 -10.138 -8.096 1.00 95.56 91 TRP A C 1
ATOM 701 O O . TRP A 1 91 ? 16.936 -9.613 -7.208 1.00 95.56 91 TRP A O 1
ATOM 711 N N . THR A 1 92 ? 15.706 -9.446 -9.087 1.00 94.88 92 THR A N 1
ATOM 712 C CA . THR A 1 92 ? 15.785 -7.979 -9.204 1.00 94.88 92 THR A CA 1
ATOM 713 C C . THR A 1 92 ? 14.433 -7.358 -8.901 1.00 94.88 92 THR A C 1
ATOM 715 O O . THR A 1 92 ? 13.416 -8.031 -9.047 1.00 94.88 92 THR A O 1
ATOM 718 N N . ASP A 1 93 ? 14.399 -6.069 -8.590 1.00 93.00 93 ASP A N 1
ATOM 719 C CA . ASP A 1 93 ? 13.135 -5.340 -8.450 1.00 93.00 93 ASP A CA 1
ATOM 720 C C . ASP A 1 93 ? 12.340 -5.366 -9.771 1.00 93.00 93 ASP A C 1
ATOM 722 O O . ASP A 1 93 ? 12.919 -5.487 -10.864 1.00 93.00 93 ASP A O 1
ATOM 726 N N . ALA A 1 94 ? 11.013 -5.349 -9.655 1.00 91.75 94 ALA A N 1
ATOM 727 C CA . ALA A 1 94 ? 10.097 -5.325 -10.788 1.00 91.75 94 ALA A CA 1
ATOM 728 C C . ALA A 1 94 ? 10.008 -3.916 -11.392 1.00 91.75 94 ALA A C 1
ATOM 730 O O . ALA A 1 94 ? 9.906 -2.928 -10.668 1.00 91.75 94 ALA A O 1
ATOM 731 N N . SER A 1 95 ? 10.025 -3.822 -12.722 1.00 90.81 95 SER A N 1
ATOM 732 C CA . SER A 1 95 ? 9.732 -2.568 -13.425 1.00 90.81 95 SER A CA 1
ATOM 733 C C . SER A 1 95 ? 8.225 -2.344 -13.594 1.00 90.81 95 SER A C 1
ATOM 735 O O . SER A 1 95 ? 7.444 -3.291 -13.567 1.00 90.81 95 SER A O 1
ATOM 737 N N . GLU A 1 96 ? 7.817 -1.094 -13.828 1.00 87.19 96 GLU A N 1
ATOM 738 C CA . GLU A 1 96 ? 6.415 -0.726 -14.092 1.00 87.19 96 GLU A CA 1
ATOM 739 C C . GLU A 1 96 ? 5.806 -1.530 -15.256 1.00 87.19 96 GLU A C 1
ATOM 741 O O . GLU A 1 96 ? 4.688 -2.022 -15.143 1.00 87.19 96 GLU A O 1
ATOM 746 N N . GLU A 1 97 ? 6.561 -1.761 -16.337 1.00 88.94 97 GLU A N 1
ATOM 747 C CA . GLU A 1 97 ? 6.124 -2.602 -17.463 1.00 88.94 97 GLU A CA 1
ATOM 748 C C . GLU A 1 97 ? 5.823 -4.044 -17.015 1.00 88.94 97 GLU A C 1
ATOM 750 O O . GLU A 1 97 ? 4.797 -4.610 -17.392 1.00 88.94 97 GLU A O 1
ATOM 755 N N . GLU A 1 98 ? 6.664 -4.617 -16.149 1.00 90.50 98 GLU A N 1
ATOM 756 C CA . GLU A 1 98 ? 6.506 -5.980 -15.625 1.00 90.50 98 GLU A CA 1
ATOM 757 C C . GLU A 1 98 ? 5.401 -6.113 -14.556 1.00 90.50 98 GLU A C 1
ATOM 759 O O . GLU A 1 98 ? 4.967 -7.235 -14.275 1.00 90.50 98 GLU A O 1
ATOM 764 N N . LEU A 1 99 ? 4.942 -4.997 -13.973 1.00 89.69 99 LEU A N 1
ATOM 765 C CA . LEU A 1 99 ? 3.775 -4.930 -13.082 1.00 89.69 99 LEU A CA 1
ATOM 766 C C . LEU A 1 99 ? 2.469 -4.642 -13.843 1.00 89.69 99 LEU A C 1
ATOM 768 O O . LEU A 1 99 ? 1.414 -5.132 -13.448 1.00 89.69 99 LEU A O 1
ATOM 772 N N . SER A 1 100 ? 2.533 -3.899 -14.955 1.00 87.75 100 SER A N 1
ATOM 773 C CA . SER A 1 100 ? 1.373 -3.338 -15.676 1.00 87.75 100 SER A CA 1
ATOM 774 C C . SER A 1 100 ? 0.296 -4.347 -16.102 1.00 87.75 100 SER A C 1
ATOM 776 O O . SER A 1 100 ? -0.873 -3.991 -16.244 1.00 87.75 100 SER A O 1
ATOM 778 N N . ALA A 1 101 ? 0.672 -5.614 -16.286 1.00 85.25 101 ALA A N 1
ATOM 779 C CA . ALA A 1 101 ? -0.228 -6.702 -16.664 1.00 85.25 101 ALA A CA 1
ATOM 780 C C . ALA A 1 101 ? -1.013 -7.318 -15.483 1.00 85.25 101 ALA A C 1
ATOM 782 O O . ALA A 1 101 ? -1.835 -8.209 -15.705 1.00 85.25 101 ALA A O 1
ATOM 783 N N . GLY A 1 102 ? -0.782 -6.843 -14.256 1.00 88.69 102 GLY A N 1
ATOM 784 C CA . GLY A 1 102 ? -1.371 -7.366 -13.027 1.00 88.69 102 GLY A CA 1
ATOM 785 C C . GLY A 1 102 ? -0.468 -8.401 -12.358 1.00 88.69 102 GLY A C 1
ATOM 786 O O . GLY A 1 102 ? -0.147 -9.437 -12.944 1.00 88.69 102 GLY A O 1
ATOM 787 N N . VAL A 1 103 ? -0.088 -8.129 -11.110 1.00 90.69 103 VAL A N 1
ATOM 788 C CA . VAL A 1 103 ? 0.670 -9.044 -10.249 1.00 90.69 103 VAL A CA 1
ATOM 789 C C . VAL A 1 103 ? -0.118 -9.291 -8.975 1.00 90.69 103 VAL A C 1
ATOM 791 O O . VAL A 1 103 ? -0.534 -8.346 -8.304 1.00 90.69 103 VAL A O 1
ATOM 794 N N . GLU A 1 104 ? -0.323 -10.565 -8.656 1.00 92.69 104 GLU A N 1
ATOM 795 C CA . GLU A 1 104 ? -0.916 -10.981 -7.389 1.00 92.69 104 GLU A CA 1
ATOM 796 C C . GLU A 1 104 ? 0.116 -10.821 -6.266 1.00 92.69 104 GLU A C 1
ATOM 798 O O . GLU A 1 104 ? 1.261 -11.263 -6.390 1.00 92.69 104 GLU A O 1
ATOM 803 N N . VAL A 1 105 ? -0.272 -10.140 -5.188 1.00 93.00 105 VAL A N 1
ATOM 804 C CA . VAL A 1 105 ? 0.574 -9.921 -4.010 1.00 93.00 105 VAL A CA 1
ATOM 805 C C 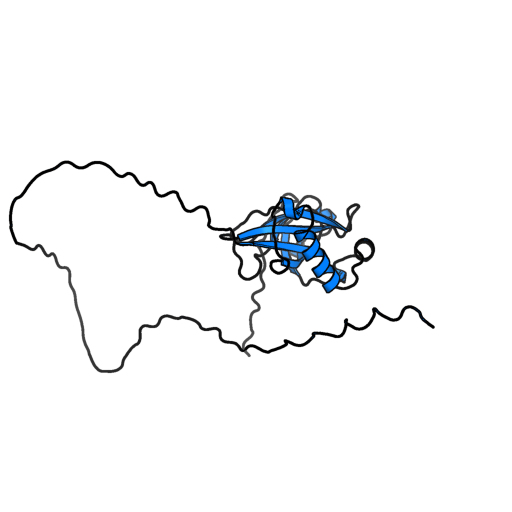. VAL A 1 105 ? -0.189 -10.241 -2.736 1.00 93.00 105 VAL A C 1
ATOM 807 O O . VAL A 1 105 ? -1.381 -9.956 -2.615 1.00 93.00 105 VAL A O 1
ATOM 810 N N . VAL A 1 106 ? 0.527 -10.804 -1.763 1.00 95.19 106 VAL A N 1
ATOM 811 C CA . VAL A 1 106 ? 0.016 -11.083 -0.420 1.00 95.19 106 VAL A CA 1
ATOM 812 C C . VAL A 1 106 ? 0.699 -10.127 0.556 1.00 95.19 106 VAL A C 1
ATOM 814 O O . VAL A 1 106 ? 1.895 -10.251 0.846 1.00 95.19 106 VAL A O 1
ATOM 817 N N . LEU A 1 107 ? -0.053 -9.138 1.039 1.00 96.50 107 LEU A N 1
ATOM 818 C CA . LEU A 1 107 ? 0.411 -8.196 2.057 1.00 96.50 107 LEU A CA 1
ATOM 819 C C . LEU A 1 107 ? 0.172 -8.803 3.452 1.00 96.50 107 LEU A C 1
ATOM 821 O O . LEU A 1 107 ? -0.864 -9.437 3.668 1.00 96.50 107 LEU A O 1
ATOM 825 N N . PRO A 1 108 ? 1.091 -8.643 4.418 1.00 96.00 108 PRO A N 1
ATOM 826 C CA . PRO A 1 108 ? 0.918 -9.235 5.739 1.00 96.00 108 PRO A CA 1
ATOM 827 C C . PRO A 1 108 ? -0.219 -8.567 6.518 1.00 96.00 108 PRO A C 1
ATOM 829 O O . PRO A 1 108 ? -0.501 -7.379 6.355 1.00 96.00 108 PRO A O 1
ATOM 832 N N . TYR A 1 109 ? -0.829 -9.328 7.428 1.00 97.81 109 TYR A N 1
ATOM 833 C C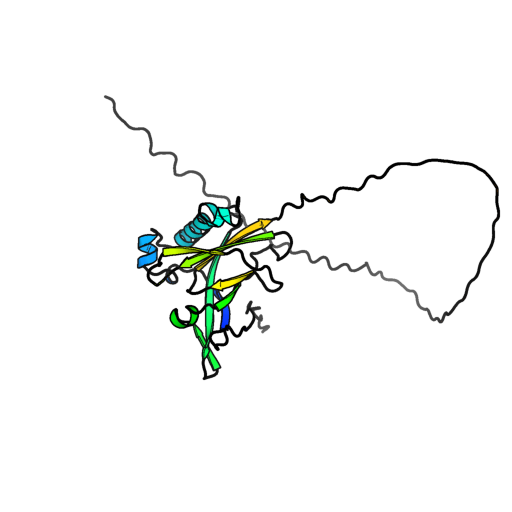A . TYR A 1 109 ? -1.747 -8.775 8.419 1.00 97.81 109 TYR A CA 1
ATOM 834 C C . TYR A 1 109 ? -1.026 -7.745 9.315 1.00 97.81 109 TYR A C 1
ATOM 836 O O . TYR A 1 109 ? 0.068 -8.042 9.806 1.00 97.81 109 TYR A O 1
ATOM 844 N N . PRO A 1 110 ? -1.624 -6.564 9.571 1.00 97.38 110 PRO A N 1
ATOM 845 C CA . PRO A 1 110 ? -1.155 -5.629 10.593 1.00 97.38 110 PRO A CA 1
ATOM 846 C C . PRO A 1 110 ? -0.992 -6.286 11.971 1.00 97.38 110 PRO A C 1
ATOM 848 O O . PRO A 1 110 ? -1.701 -7.242 12.305 1.00 97.38 110 PRO A O 1
ATOM 851 N N . GLU A 1 111 ? -0.089 -5.758 12.802 1.00 94.50 111 GLU A N 1
ATOM 852 C CA . GLU A 1 111 ? 0.173 -6.323 14.131 1.00 94.50 111 GLU A CA 1
ATOM 853 C C . GLU A 1 111 ? -1.103 -6.447 14.980 1.00 94.50 111 GLU A C 1
ATOM 855 O O . GLU A 1 111 ? -1.905 -5.520 15.082 1.00 94.50 111 GLU A O 1
ATOM 860 N N . ASN A 1 112 ? -1.252 -7.587 15.660 1.00 94.81 112 ASN A N 1
ATOM 861 C CA . ASN A 1 112 ? -2.414 -7.927 16.493 1.00 94.81 112 ASN A CA 1
ATOM 862 C C . ASN A 1 112 ? -3.749 -8.058 15.727 1.00 94.81 112 ASN A C 1
ATOM 864 O O . ASN A 1 112 ? -4.807 -8.086 16.357 1.00 94.81 112 ASN A O 1
ATOM 868 N N . THR A 1 113 ? -3.707 -8.186 14.396 1.00 97.44 113 THR A N 1
ATOM 869 C CA . THR A 1 113 ? -4.862 -8.545 13.557 1.00 97.44 113 THR A CA 1
ATOM 870 C C . THR A 1 113 ? -4.720 -9.957 12.976 1.00 97.44 113 THR A C 1
ATOM 872 O O . THR A 1 113 ? -3.682 -10.607 13.116 1.00 97.44 113 THR A O 1
ATOM 875 N N . SER A 1 114 ? -5.782 -10.456 12.345 1.00 96.69 114 SER A N 1
ATOM 876 C CA . SER A 1 114 ? -5.837 -11.778 11.714 1.00 96.69 114 SER A CA 1
ATOM 877 C C . SER A 1 114 ? -6.892 -11.819 10.609 1.00 96.69 114 SER A C 1
ATOM 879 O O . SER A 1 114 ? -7.729 -10.924 10.519 1.00 96.69 114 SER A O 1
ATOM 881 N N . ARG A 1 115 ? -6.890 -12.899 9.816 1.00 96.56 115 ARG A N 1
ATOM 882 C CA . ARG A 1 115 ? -7.930 -13.227 8.825 1.00 96.56 115 ARG A CA 1
ATOM 883 C C . ARG A 1 115 ? -9.350 -13.109 9.387 1.00 96.56 115 ARG A C 1
ATOM 885 O O . ARG A 1 115 ? -10.215 -12.480 8.779 1.00 96.56 115 ARG A O 1
ATOM 892 N N . ASP A 1 116 ? -9.564 -13.732 10.541 1.00 95.69 116 ASP A N 1
ATOM 893 C CA . ASP A 1 116 ? -10.847 -13.770 11.234 1.00 95.69 116 ASP A CA 1
ATOM 894 C C . ASP A 1 116 ? -10.950 -12.631 12.250 1.00 95.69 116 ASP A C 1
ATOM 896 O O . ASP A 1 116 ? -9.950 -12.215 12.839 1.00 95.69 116 ASP A O 1
ATOM 900 N N . GLY A 1 117 ? -12.173 -12.149 12.483 1.00 95.50 117 GLY A N 1
ATOM 901 C CA . GLY A 1 117 ? -12.463 -11.099 13.463 1.00 95.50 117 GLY A CA 1
ATOM 902 C C . GLY A 1 117 ? -12.082 -9.678 13.036 1.00 95.50 117 GLY A C 1
ATOM 903 O O . GLY A 1 117 ? -12.344 -8.751 13.798 1.00 95.50 117 GLY A O 1
ATOM 904 N N . PHE A 1 118 ? -11.523 -9.487 11.837 1.00 98.00 118 PHE A N 1
ATOM 905 C CA . PHE A 1 118 ? -11.183 -8.175 11.282 1.00 98.00 118 PHE A CA 1
ATOM 906 C C . PHE A 1 118 ? -11.628 -8.028 9.826 1.00 98.00 118 PHE A C 1
ATOM 908 O O . PHE A 1 118 ? -11.599 -8.993 9.058 1.00 98.00 118 PHE A O 1
ATOM 915 N N . ASP A 1 119 ? -11.981 -6.801 9.453 1.00 97.94 119 ASP A N 1
ATOM 916 C CA . ASP A 1 119 ? -12.153 -6.362 8.067 1.00 97.94 119 ASP A CA 1
ATOM 917 C C . ASP A 1 119 ? -11.099 -5.311 7.724 1.00 97.94 119 ASP A C 1
ATOM 919 O O . ASP A 1 119 ? -10.653 -4.554 8.594 1.00 97.94 119 ASP A O 1
ATOM 923 N N . PHE A 1 120 ? -10.710 -5.278 6.450 1.00 98.56 120 PHE A N 1
ATOM 924 C CA . PHE A 1 120 ? -9.574 -4.512 5.951 1.00 98.56 120 PHE A CA 1
ATOM 925 C C . PHE A 1 120 ? -9.954 -3.729 4.696 1.00 98.56 120 PHE A C 1
ATOM 927 O O . PHE A 1 120 ? -10.785 -4.162 3.906 1.00 98.56 120 PHE A O 1
ATOM 934 N N . VAL A 1 121 ? -9.294 -2.596 4.500 1.00 98.44 121 VAL A N 1
ATOM 935 C CA . VAL A 1 121 ? -9.232 -1.869 3.231 1.00 98.44 121 VAL A CA 1
ATOM 936 C C . VAL A 1 121 ? -7.768 -1.544 2.968 1.00 98.44 121 VAL A C 1
ATOM 938 O O . VAL A 1 121 ? -7.009 -1.277 3.904 1.00 98.44 121 VAL A O 1
ATOM 941 N N . ILE A 1 122 ? -7.358 -1.583 1.704 1.00 98.38 122 ILE A N 1
ATOM 942 C CA . ILE A 1 122 ? -5.991 -1.248 1.297 1.00 98.38 122 ILE A CA 1
ATOM 943 C C . ILE A 1 122 ? -6.053 -0.031 0.387 1.00 98.38 122 ILE A C 1
ATOM 945 O O . ILE A 1 122 ? -6.844 -0.009 -0.550 1.00 98.38 122 ILE A O 1
ATOM 949 N N . GLY A 1 123 ? -5.238 0.980 0.668 1.00 97.38 123 GLY A N 1
ATOM 950 C CA . GLY A 1 123 ? -4.955 2.088 -0.235 1.00 97.38 123 GLY A CA 1
ATOM 951 C C . GLY A 1 123 ? -3.554 1.948 -0.820 1.00 97.38 123 GLY A C 1
ATOM 952 O O . GLY A 1 123 ? -2.620 1.560 -0.119 1.00 97.38 123 GLY A O 1
ATOM 953 N N . HIS A 1 124 ? -3.409 2.287 -2.092 1.00 96.31 124 HIS A N 1
ATOM 954 C CA . HIS A 1 124 ? -2.149 2.260 -2.824 1.00 96.31 124 HIS A CA 1
ATOM 955 C C . HIS A 1 124 ? -1.920 3.616 -3.485 1.00 96.31 124 HIS A C 1
ATOM 957 O O . HIS A 1 124 ? -2.829 4.155 -4.122 1.00 96.31 124 HIS A O 1
ATOM 963 N N . LEU A 1 125 ? -0.728 4.180 -3.295 1.00 95.31 125 LEU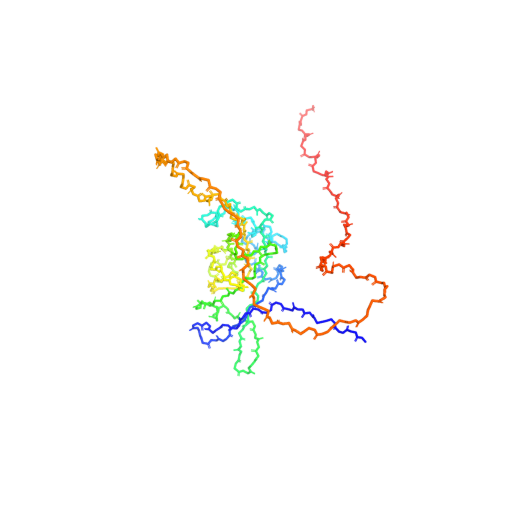 A N 1
ATOM 964 C CA . LEU A 1 125 ? -0.329 5.430 -3.929 1.00 95.31 125 LEU A CA 1
ATOM 965 C C . LEU A 1 125 ? 0.334 5.127 -5.267 1.00 95.31 125 LEU A C 1
ATOM 967 O O . LEU A 1 125 ? 1.437 4.593 -5.298 1.00 95.31 125 LEU A O 1
ATOM 971 N N . ILE A 1 126 ? -0.289 5.549 -6.363 1.00 92.62 126 ILE A N 1
ATOM 972 C CA . ILE A 1 126 ? 0.307 5.420 -7.691 1.00 92.62 126 ILE A CA 1
ATOM 973 C C . ILE A 1 126 ? 1.480 6.405 -7.783 1.00 92.62 126 ILE A C 1
ATOM 975 O O . ILE A 1 126 ? 1.275 7.620 -7.767 1.00 92.62 126 ILE A O 1
ATOM 979 N N . VAL A 1 127 ? 2.719 5.914 -7.865 1.00 89.75 127 VAL A N 1
ATOM 980 C CA . VAL A 1 127 ? 3.927 6.770 -7.874 1.00 89.75 127 VAL A CA 1
ATOM 981 C C . VAL A 1 127 ? 4.424 7.175 -9.268 1.00 89.75 127 VAL A C 1
ATOM 983 O O . VAL A 1 127 ? 5.239 8.092 -9.378 1.00 89.75 127 VAL A O 1
ATOM 986 N N . SER A 1 128 ? 3.931 6.541 -10.333 1.00 86.56 128 SER A N 1
ATOM 987 C CA . SER A 1 128 ? 4.373 6.760 -11.718 1.00 86.56 128 SER A CA 1
ATOM 988 C C . SER A 1 128 ? 3.210 6.733 -12.729 1.00 86.56 128 SER A C 1
ATOM 990 O O . SER A 1 128 ? 2.042 6.644 -12.349 1.00 86.56 128 SER A O 1
ATOM 992 N N . GLY A 1 129 ? 3.512 6.903 -14.021 1.00 85.81 129 GLY A N 1
ATOM 993 C CA . GLY A 1 129 ? 2.507 7.018 -15.084 1.00 85.81 129 GLY A CA 1
ATOM 994 C C . GLY A 1 129 ? 1.652 8.297 -15.029 1.00 85.81 129 GLY A C 1
ATOM 995 O O . GLY A 1 129 ? 1.924 9.230 -14.271 1.00 85.81 129 GLY A O 1
ATOM 996 N N . ASP A 1 130 ? 0.600 8.347 -15.851 1.00 88.00 130 ASP A N 1
ATOM 997 C CA . ASP A 1 130 ? -0.289 9.520 -15.965 1.00 88.00 130 ASP A CA 1
ATOM 998 C C . ASP A 1 130 ? -1.103 9.787 -14.681 1.00 88.00 130 ASP A C 1
ATOM 1000 O O . ASP A 1 130 ? -1.426 10.936 -14.375 1.00 88.00 130 ASP A O 1
ATOM 1004 N N . ASN A 1 131 ? -1.380 8.738 -13.899 1.00 90.19 131 ASN A N 1
ATOM 1005 C CA . ASN A 1 131 ? -2.143 8.804 -12.648 1.00 90.19 131 ASN A CA 1
ATOM 1006 C C . ASN A 1 131 ? -1.244 9.043 -11.413 1.00 90.19 131 ASN A C 1
ATOM 1008 O O . ASN A 1 131 ? -1.701 8.898 -10.280 1.00 90.19 131 ASN A O 1
ATOM 1012 N N . ALA A 1 132 ? 0.032 9.407 -11.596 1.00 91.00 132 ALA A N 1
ATOM 1013 C CA . ALA A 1 132 ? 0.972 9.615 -10.495 1.00 91.00 132 ALA A CA 1
ATOM 1014 C C . ALA A 1 132 ? 0.430 10.610 -9.446 1.00 91.00 132 ALA A C 1
ATOM 1016 O O . ALA A 1 132 ? -0.006 11.720 -9.768 1.00 91.00 132 ALA A O 1
ATOM 1017 N N . GLY A 1 133 ? 0.456 10.223 -8.172 1.00 92.69 133 GLY A N 1
ATOM 1018 C CA . GLY A 1 133 ? -0.127 10.951 -7.046 1.00 92.69 133 GLY A CA 1
ATOM 1019 C C . GLY A 1 133 ? -1.637 10.776 -6.871 1.00 92.69 133 GLY A C 1
ATOM 1020 O O . GLY A 1 133 ? -2.255 11.584 -6.181 1.00 92.69 133 GLY A O 1
ATOM 1021 N N . GLU A 1 134 ? -2.247 9.778 -7.508 1.00 93.94 134 GLU A N 1
ATOM 1022 C CA . GLU A 1 134 ? -3.616 9.336 -7.221 1.00 93.94 134 GLU A CA 1
ATOM 1023 C C . GLU A 1 134 ? -3.613 8.088 -6.329 1.00 93.94 134 GLU A C 1
ATOM 1025 O O . GLU A 1 134 ? -2.607 7.387 -6.215 1.00 93.94 134 GLU A O 1
ATOM 1030 N N . MET A 1 135 ? -4.741 7.845 -5.661 1.00 94.81 135 MET A N 1
ATOM 1031 C CA . MET A 1 135 ? -4.939 6.681 -4.799 1.00 94.81 135 MET A CA 1
ATOM 1032 C C . MET A 1 135 ? -5.878 5.691 -5.479 1.00 94.81 135 MET A C 1
ATOM 1034 O O . MET A 1 135 ? -6.976 6.076 -5.885 1.00 94.81 135 MET A O 1
ATOM 1038 N N . GLU A 1 136 ? -5.498 4.419 -5.499 1.00 95.25 136 GLU A N 1
ATOM 1039 C CA . GLU A 1 136 ? -6.425 3.311 -5.738 1.00 95.25 136 GLU A CA 1
ATOM 1040 C C . GLU A 1 136 ? -6.699 2.551 -4.432 1.00 95.25 136 GLU A C 1
ATOM 1042 O O . GLU A 1 136 ? -5.903 2.602 -3.489 1.00 95.25 136 GLU A O 1
ATOM 1047 N N . TYR A 1 137 ? -7.862 1.901 -4.346 1.00 96.88 137 TYR A N 1
ATOM 1048 C CA . TYR A 1 137 ? -8.328 1.246 -3.125 1.00 96.88 137 TYR A CA 1
ATOM 1049 C C . TYR A 1 137 ? -8.882 -0.148 -3.410 1.00 96.88 137 TYR A C 1
ATOM 1051 O O . TYR A 1 137 ? -9.610 -0.344 -4.384 1.00 96.88 137 TYR A O 1
ATOM 1059 N N . PHE A 1 138 ? -8.584 -1.091 -2.519 1.00 97.44 138 PHE A N 1
ATOM 1060 C CA . PHE A 1 138 ? -8.935 -2.501 -2.650 1.00 97.44 138 PHE A CA 1
ATOM 1061 C C . PHE A 1 138 ? -9.726 -3.006 -1.441 1.00 97.44 138 PHE A C 1
ATOM 1063 O O . PHE A 1 138 ? -9.411 -2.676 -0.293 1.00 97.44 138 PHE A O 1
ATOM 1070 N N . ASP A 1 139 ? -10.701 -3.865 -1.729 1.00 97.69 139 ASP A N 1
ATOM 1071 C CA . ASP A 1 139 ? -11.287 -4.831 -0.799 1.00 97.69 139 ASP A CA 1
ATOM 1072 C C . ASP A 1 139 ? -10.499 -6.151 -0.961 1.00 97.69 139 ASP A C 1
ATOM 1074 O O . ASP A 1 139 ? -10.606 -6.782 -2.019 1.00 97.69 139 ASP A O 1
ATOM 1078 N N . PRO A 1 140 ? -9.598 -6.512 -0.028 1.00 97.81 140 PRO A N 1
ATOM 1079 C CA . PRO A 1 140 ? -8.659 -7.616 -0.221 1.00 97.81 140 PRO A CA 1
ATOM 1080 C C . PRO A 1 140 ? -9.271 -8.991 0.073 1.00 97.81 140 PRO A C 1
ATOM 1082 O O . PRO A 1 140 ? -10.041 -9.166 1.020 1.00 97.81 140 PRO A O 1
ATOM 1085 N N . GLU A 1 141 ? -8.819 -10.025 -0.641 1.00 98.00 141 GLU A N 1
ATOM 1086 C CA . GLU A 1 141 ? -9.131 -11.401 -0.251 1.00 98.00 141 GLU A CA 1
ATOM 1087 C C . GLU A 1 141 ? -8.354 -11.775 1.027 1.00 98.00 141 GLU A C 1
ATOM 1089 O O . GLU A 1 141 ? -7.121 -11.734 1.075 1.00 98.00 141 GLU A O 1
ATOM 1094 N N . LYS A 1 142 ? -9.080 -12.165 2.082 1.00 97.81 142 LYS A N 1
ATOM 1095 C CA . LYS A 1 142 ? -8.510 -12.561 3.381 1.00 97.81 142 LYS A CA 1
ATOM 1096 C C . LYS A 1 142 ? -8.089 -14.039 3.360 1.00 97.81 142 LYS A C 1
ATOM 1098 O O . LYS A 1 142 ? -8.902 -14.935 3.623 1.00 97.81 142 LYS A O 1
ATOM 1103 N N . THR A 1 143 ? -6.814 -14.293 3.062 1.00 97.00 143 THR A N 1
ATOM 1104 C CA . THR A 1 143 ? -6.212 -15.642 2.990 1.00 97.00 143 THR A CA 1
ATOM 1105 C C . THR A 1 143 ? -5.581 -16.066 4.327 1.00 97.00 143 THR A C 1
ATOM 1107 O O . THR A 1 143 ? -5.583 -15.306 5.297 1.00 97.00 143 THR A O 1
ATOM 1110 N N . GLU A 1 144 ? -5.036 -17.284 4.410 1.00 95.62 144 GLU A N 1
ATOM 1111 C CA . GLU A 1 144 ? -4.273 -17.732 5.590 1.00 95.62 144 GLU A CA 1
ATOM 1112 C C . GLU A 1 144 ? -2.887 -17.072 5.695 1.00 95.62 144 GLU A C 1
ATOM 1114 O O . GLU A 1 144 ? -2.383 -16.895 6.801 1.00 95.62 144 GLU A O 1
ATOM 1119 N N . GLU A 1 145 ? -2.293 -16.670 4.567 1.00 93.81 145 GLU A N 1
ATOM 1120 C CA . GLU A 1 145 ? -0.950 -16.072 4.515 1.00 93.81 145 GLU A CA 1
ATOM 1121 C C . GLU A 1 145 ? -0.971 -14.539 4.649 1.00 93.81 145 GLU A C 1
ATOM 1123 O O . GLU A 1 145 ? 0.001 -13.942 5.113 1.00 93.81 145 GLU A O 1
ATOM 1128 N N . GLY A 1 146 ? -2.084 -13.897 4.283 1.00 96.75 146 GLY A N 1
ATOM 1129 C CA . GLY A 1 146 ? -2.236 -12.443 4.328 1.00 96.75 146 GLY A CA 1
ATOM 1130 C C . GLY A 1 146 ? -3.423 -11.917 3.521 1.00 96.75 146 GLY A C 1
ATOM 1131 O O . GLY A 1 146 ? -4.358 -12.650 3.185 1.00 96.75 146 GLY A O 1
ATOM 1132 N N . LEU A 1 147 ? -3.361 -10.631 3.197 1.00 97.94 147 LEU A N 1
ATOM 1133 C CA . LEU A 1 147 ? -4.323 -9.905 2.378 1.00 97.94 147 LEU A CA 1
ATOM 1134 C C . LEU A 1 147 ? -3.892 -9.964 0.909 1.00 97.94 147 LEU A C 1
ATOM 1136 O O . LEU A 1 147 ? -2.867 -9.386 0.543 1.00 97.94 147 LEU A O 1
ATOM 1140 N N . LYS A 1 148 ? -4.658 -10.671 0.078 1.00 97.12 148 LYS A N 1
ATOM 1141 C CA . LYS A 1 148 ? -4.371 -10.867 -1.346 1.00 97.12 148 LYS A CA 1
ATOM 1142 C C . LYS A 1 148 ? -5.062 -9.797 -2.197 1.00 97.12 148 LYS A C 1
ATOM 1144 O O . LYS A 1 148 ? -6.266 -9.575 -2.064 1.00 97.12 148 LYS A O 1
ATOM 1149 N N . ILE A 1 149 ? -4.288 -9.143 -3.063 1.00 95.94 149 ILE A N 1
ATOM 1150 C CA . ILE A 1 149 ? -4.745 -8.159 -4.059 1.00 95.94 149 ILE A CA 1
ATOM 1151 C C . ILE A 1 149 ? -3.980 -8.335 -5.376 1.00 95.94 149 ILE A C 1
ATOM 1153 O O . ILE A 1 149 ? -2.909 -8.941 -5.402 1.00 95.94 149 ILE A O 1
ATOM 1157 N N . ILE A 1 150 ? -4.510 -7.769 -6.462 1.00 94.00 150 ILE A N 1
ATOM 1158 C CA . ILE A 1 150 ? -3.815 -7.657 -7.751 1.00 94.00 150 ILE A CA 1
ATOM 1159 C C . ILE A 1 150 ? -3.469 -6.186 -7.968 1.00 94.00 150 ILE A C 1
ATOM 1161 O O . ILE A 1 150 ? -4.362 -5.342 -7.924 1.00 94.00 150 ILE A O 1
ATOM 1165 N N . ILE A 1 151 ? -2.196 -5.890 -8.226 1.00 91.75 151 ILE A N 1
ATOM 1166 C CA . ILE A 1 151 ? -1.702 -4.524 -8.452 1.00 91.75 151 ILE A CA 1
ATOM 1167 C C . ILE A 1 151 ? -1.066 -4.380 -9.835 1.00 91.75 151 ILE A C 1
ATOM 1169 O O . ILE A 1 151 ? -0.614 -5.364 -10.421 1.00 91.75 151 ILE A O 1
ATOM 1173 N N . THR A 1 152 ? -1.001 -3.149 -10.346 1.00 90.06 152 THR A N 1
ATOM 1174 C CA . THR A 1 152 ? -0.426 -2.832 -11.670 1.00 90.06 152 THR A CA 1
ATOM 1175 C C . THR A 1 152 ? 0.716 -1.812 -11.634 1.00 90.06 152 THR A C 1
ATOM 1177 O O . THR A 1 152 ? 1.322 -1.543 -12.669 1.00 90.06 152 THR A O 1
ATOM 1180 N N . SER A 1 153 ? 1.045 -1.259 -10.464 1.00 88.38 153 SER A N 1
ATOM 1181 C CA . SER A 1 153 ? 2.141 -0.299 -10.262 1.00 88.38 153 SER A CA 1
ATOM 1182 C C . SER A 1 153 ? 2.853 -0.533 -8.921 1.00 88.38 153 SER A C 1
ATOM 1184 O O . SER A 1 153 ? 2.480 -1.439 -8.176 1.00 88.38 153 SER A O 1
ATOM 1186 N N . ALA A 1 154 ? 3.924 0.220 -8.655 1.00 83.25 154 ALA A N 1
ATOM 1187 C CA . ALA A 1 154 ? 4.732 0.095 -7.441 1.00 83.25 154 ALA A CA 1
ATOM 1188 C C . ALA A 1 154 ? 4.179 0.921 -6.262 1.00 83.25 154 ALA A C 1
ATOM 1190 O O . ALA A 1 154 ? 3.515 1.933 -6.470 1.00 83.25 154 ALA A O 1
ATOM 1191 N N . SER A 1 155 ? 4.541 0.476 -5.054 1.00 85.56 155 SER A N 1
ATOM 1192 C CA . SER A 1 155 ? 4.220 0.992 -3.712 1.00 85.56 155 SER A CA 1
ATOM 1193 C C . SER A 1 155 ? 4.607 2.477 -3.490 1.00 85.56 155 SER A C 1
ATOM 1195 O O . SER A 1 155 ? 5.342 3.033 -4.310 1.00 85.56 155 SER A O 1
ATOM 1197 N N . PRO A 1 156 ? 4.150 3.174 -2.414 1.00 95.06 156 PRO A N 1
ATOM 1198 C CA . PRO A 1 156 ? 3.747 2.695 -1.078 1.00 95.06 156 PRO A CA 1
ATOM 1199 C C . PRO A 1 156 ? 2.267 2.313 -0.886 1.00 95.06 156 PRO A C 1
ATOM 1201 O O . PRO A 1 156 ? 1.368 2.779 -1.587 1.00 95.06 156 PRO A O 1
ATOM 1204 N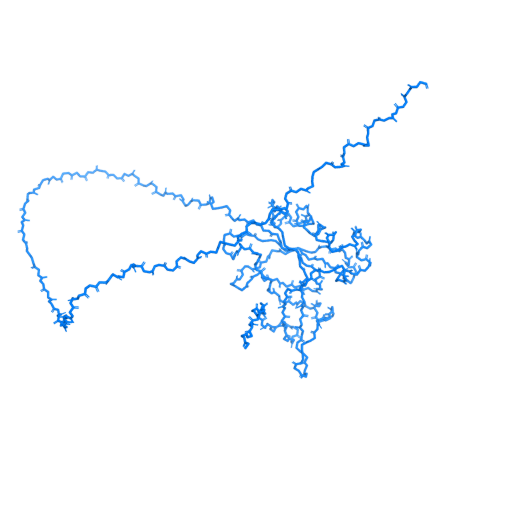 N . PHE A 1 157 ? 2.019 1.509 0.154 1.00 96.94 157 PHE A N 1
ATOM 1205 C CA . PHE A 1 157 ? 0.697 1.046 0.586 1.00 96.94 157 PHE A CA 1
ATOM 1206 C C . PHE A 1 157 ? 0.311 1.568 1.973 1.00 96.94 157 PHE A C 1
ATOM 1208 O O . PHE A 1 157 ? 1.155 1.846 2.827 1.00 96.94 157 PHE A O 1
ATOM 1215 N N . VAL A 1 158 ? -0.997 1.607 2.221 1.00 97.75 158 VAL A N 1
ATOM 1216 C CA . VAL A 1 158 ? -1.605 1.750 3.545 1.00 97.75 158 VAL A CA 1
ATOM 1217 C C . VAL A 1 158 ? -2.685 0.684 3.731 1.00 97.75 158 VAL A C 1
ATOM 1219 O O . VAL A 1 158 ? -3.578 0.551 2.901 1.00 97.75 158 VAL A O 1
ATOM 1222 N N . ILE A 1 159 ? -2.629 -0.068 4.829 1.00 98.44 159 ILE A N 1
ATOM 1223 C CA . ILE A 1 159 ? -3.714 -0.960 5.265 1.00 98.44 159 ILE A CA 1
ATOM 1224 C C . ILE A 1 159 ? -4.469 -0.266 6.397 1.00 98.44 159 ILE A C 1
ATOM 1226 O O . ILE A 1 159 ? -3.848 0.218 7.342 1.00 98.44 159 ILE A O 1
ATOM 1230 N N . GLY A 1 160 ? -5.798 -0.242 6.316 1.00 98.31 160 GLY A N 1
ATOM 1231 C CA . GLY A 1 160 ? -6.700 0.216 7.372 1.00 98.31 160 GLY A CA 1
ATOM 1232 C C . GLY A 1 160 ? -7.628 -0.913 7.812 1.00 98.31 160 GLY A C 1
ATOM 1233 O O . GLY A 1 160 ? -8.037 -1.720 6.977 1.00 98.31 160 GLY A O 1
ATOM 1234 N N . TRP A 1 161 ? -7.953 -1.001 9.105 1.00 98.44 161 TRP A N 1
ATOM 1235 C CA . TRP A 1 161 ? -8.753 -2.118 9.631 1.00 98.44 161 TRP A CA 1
ATOM 1236 C C . TRP A 1 161 ? -9.766 -1.744 10.716 1.00 98.44 161 TRP A C 1
ATOM 1238 O O . TRP A 1 161 ? -9.642 -0.752 11.444 1.00 98.44 161 TRP A O 1
ATOM 1248 N N . LYS A 1 162 ? -10.760 -2.618 10.884 1.00 96.56 162 LYS A N 1
ATOM 1249 C CA . LYS A 1 162 ? -11.635 -2.663 12.062 1.00 96.56 162 LYS A CA 1
ATOM 1250 C C . LYS A 1 162 ? -11.749 -4.090 12.580 1.00 96.56 162 LYS A C 1
ATOM 1252 O O . LYS A 1 162 ? -11.602 -5.036 11.813 1.00 96.56 162 LYS A O 1
ATOM 1257 N N . ALA A 1 163 ? -12.058 -4.234 13.864 1.00 95.69 163 ALA A N 1
ATOM 1258 C CA . ALA A 1 163 ? -12.624 -5.484 14.348 1.00 95.69 163 ALA A CA 1
ATOM 1259 C C . ALA A 1 163 ? -14.045 -5.640 13.781 1.00 95.69 163 ALA A C 1
ATOM 1261 O O . ALA A 1 163 ? -14.772 -4.651 13.660 1.00 95.69 163 ALA A O 1
ATOM 1262 N N . VAL A 1 164 ? -14.435 -6.868 13.449 1.00 93.00 164 VAL A N 1
ATOM 1263 C CA . VAL A 1 164 ? -15.820 -7.202 13.106 1.00 93.00 164 VAL A CA 1
ATOM 1264 C C . VAL A 1 164 ? -16.635 -7.184 14.394 1.00 93.00 164 VAL A C 1
ATOM 1266 O O . VAL A 1 164 ? -16.336 -7.920 15.337 1.00 93.00 164 VAL A O 1
ATOM 1269 N N . ASP A 1 165 ? -17.675 -6.354 14.444 1.00 81.56 165 ASP A N 1
ATOM 1270 C CA . ASP A 1 165 ? -18.625 -6.385 15.551 1.00 81.56 165 ASP A CA 1
ATOM 1271 C C . ASP A 1 165 ? -19.410 -7.703 15.503 1.00 81.56 165 ASP A C 1
ATOM 1273 O O . ASP A 1 165 ? -20.274 -7.900 14.648 1.00 81.56 165 ASP A O 1
ATOM 1277 N N . ASN A 1 166 ? -19.142 -8.602 16.456 1.00 60.50 166 ASN A N 1
ATOM 1278 C CA . ASN A 1 166 ? -19.901 -9.840 16.669 1.00 60.50 166 ASN A CA 1
ATOM 1279 C C . ASN A 1 166 ? -21.308 -9.539 17.228 1.00 60.50 166 ASN A C 1
ATOM 1281 O O . ASN A 1 166 ? -21.635 -9.920 18.352 1.00 60.50 166 ASN A O 1
ATOM 1285 N N . ASN A 1 167 ? -22.136 -8.833 16.455 1.00 49.03 167 ASN A N 1
ATOM 1286 C CA . ASN A 1 167 ? -23.519 -8.501 16.805 1.00 49.03 167 ASN A CA 1
ATOM 1287 C C . ASN A 1 167 ? -24.561 -9.287 15.986 1.00 49.03 167 ASN A C 1
ATOM 1289 O O . ASN A 1 167 ? -25.759 -9.043 16.114 1.00 49.03 167 ASN A O 1
ATOM 1293 N N . GLU A 1 168 ? -24.131 -10.289 15.213 1.00 43.31 168 GLU A N 1
ATOM 1294 C CA . GLU A 1 168 ? -25.001 -11.398 14.807 1.00 43.31 168 GLU A CA 1
ATOM 1295 C C . GLU A 1 168 ? -24.984 -12.488 15.884 1.00 43.31 168 GLU A C 1
ATOM 1297 O O . GLU A 1 168 ? -24.407 -13.565 15.742 1.00 43.31 168 GLU A O 1
ATOM 1302 N N . GLN A 1 169 ? -25.646 -12.192 17.004 1.00 30.97 169 GLN A N 1
ATOM 1303 C CA . GLN A 1 169 ? -26.057 -13.238 17.931 1.00 30.97 169 GLN A CA 1
ATOM 1304 C C . GLN A 1 169 ? -27.109 -14.104 17.213 1.00 30.97 169 GLN A C 1
ATOM 1306 O O . GLN A 1 169 ? -28.141 -13.557 16.810 1.00 30.97 169 GLN A O 1
ATOM 1311 N N . PRO A 1 170 ? -26.904 -15.427 17.047 1.00 37.38 170 PRO A N 1
ATOM 1312 C CA . PRO A 1 170 ? -27.912 -16.275 16.429 1.00 37.38 170 PRO A CA 1
ATOM 1313 C C . PRO A 1 170 ? -29.197 -16.198 17.251 1.00 37.38 170 PRO A C 1
ATOM 1315 O O . PRO A 1 170 ? -29.176 -16.333 18.478 1.00 37.38 170 PRO A O 1
ATOM 1318 N N . VAL A 1 171 ? -30.315 -15.953 16.568 1.00 32.75 171 VAL A N 1
ATOM 1319 C CA . VAL A 1 171 ? -31.629 -15.866 17.204 1.00 32.75 171 VAL A CA 1
ATOM 1320 C C . VAL A 1 171 ? -31.911 -17.208 17.871 1.00 32.75 171 VAL A C 1
ATOM 1322 O O . VAL A 1 171 ? -32.018 -18.233 17.202 1.00 32.75 171 VAL A O 1
ATOM 1325 N N . SER A 1 172 ? -32.009 -17.211 19.198 1.00 35.81 172 SER A N 1
ATOM 1326 C CA . SER A 1 172 ? -32.388 -18.402 19.946 1.00 35.81 172 SER A CA 1
ATOM 1327 C C . SER A 1 172 ? -33.813 -18.794 19.565 1.00 35.81 172 SER A C 1
ATOM 1329 O O . SER A 1 172 ? -34.751 -18.059 19.884 1.00 35.81 172 SER A O 1
ATOM 1331 N N . GLU A 1 173 ? -33.985 -19.947 18.917 1.00 37.53 173 GLU A N 1
ATOM 1332 C CA . GLU A 1 173 ? -35.303 -20.544 18.697 1.00 37.53 173 GLU A CA 1
ATOM 1333 C C . GLU A 1 173 ? -35.890 -21.015 20.037 1.00 37.53 173 GLU A C 1
ATOM 1335 O O . GLU A 1 173 ? -35.777 -22.173 20.442 1.00 37.53 173 GLU A O 1
ATOM 1340 N N . GLU A 1 174 ? -36.531 -20.089 20.749 1.00 31.05 174 GLU A N 1
ATOM 1341 C CA . GLU A 1 174 ? -37.432 -20.421 21.844 1.00 31.05 174 GLU A CA 1
ATOM 1342 C C . GLU A 1 174 ? -38.690 -21.079 21.262 1.00 31.05 174 GLU A C 1
ATOM 1344 O O . GLU A 1 174 ? -39.585 -20.401 20.756 1.00 31.05 174 GLU A O 1
ATOM 1349 N N . ASN A 1 175 ? -38.786 -22.406 21.365 1.00 29.78 175 ASN A N 1
ATOM 1350 C CA . ASN A 1 175 ? -40.023 -23.126 21.072 1.00 29.78 175 ASN A CA 1
ATOM 1351 C C . ASN A 1 175 ? -40.604 -23.764 22.343 1.00 29.78 175 ASN A C 1
ATOM 1353 O O . ASN A 1 175 ? -40.342 -24.923 22.667 1.00 29.78 175 ASN A O 1
ATOM 1357 N N . SER A 1 176 ? -41.404 -22.980 23.069 1.00 33.81 176 SER A N 1
ATOM 1358 C CA . SER A 1 176 ? -42.145 -23.414 24.260 1.00 33.81 176 SER A CA 1
ATOM 1359 C C . SER A 1 176 ? -43.612 -23.735 23.938 1.00 33.81 176 SER A C 1
ATOM 1361 O O . SER A 1 176 ? -44.407 -22.805 23.778 1.00 33.81 176 SER A O 1
ATOM 1363 N N . LYS A 1 177 ? -43.963 -25.035 23.915 1.00 33.16 177 LYS A N 1
ATOM 1364 C CA . LYS A 1 177 ? -45.246 -25.706 24.296 1.00 33.16 177 LYS A CA 1
ATOM 1365 C C . LYS A 1 177 ? -45.232 -27.130 23.712 1.00 33.16 177 LYS A C 1
ATOM 1367 O O . LYS A 1 177 ? -44.953 -27.292 22.535 1.00 33.16 177 LYS A O 1
ATOM 1372 N N . ASP A 1 178 ? -45.483 -28.196 24.469 1.00 25.36 178 ASP A N 1
ATOM 1373 C CA . ASP A 1 178 ? -46.740 -28.442 25.193 1.00 25.36 178 ASP A CA 1
ATOM 1374 C C . ASP A 1 178 ? -46.566 -29.384 26.417 1.00 25.36 178 ASP A C 1
ATOM 1376 O O . ASP A 1 178 ? -45.503 -29.977 26.603 1.00 25.36 178 ASP A O 1
ATOM 1380 N N . ASN A 1 179 ? -47.602 -29.524 27.256 1.00 34.72 179 ASN A N 1
ATOM 1381 C CA . ASN A 1 179 ? -47.603 -30.296 28.511 1.00 34.72 179 ASN A CA 1
ATOM 1382 C C . ASN A 1 179 ? -48.878 -31.156 28.684 1.00 34.72 179 ASN A C 1
ATOM 1384 O O . ASN A 1 179 ? -49.952 -30.586 28.846 1.00 34.72 179 ASN A O 1
ATOM 1388 N N . THR A 1 180 ? -48.717 -32.489 28.766 1.00 28.67 180 THR A N 1
ATOM 1389 C CA . THR A 1 180 ? -49.673 -33.539 29.219 1.00 28.67 180 THR A CA 1
ATOM 1390 C C . THR A 1 180 ? -48.880 -34.864 29.314 1.00 28.67 180 THR A C 1
ATOM 1392 O O . THR A 1 180 ? -48.137 -35.154 28.382 1.00 28.67 180 THR A O 1
ATOM 1395 N N . GLU A 1 181 ? -48.969 -35.765 30.304 1.00 30.73 181 GLU A N 1
ATOM 1396 C CA . GLU A 1 181 ? -49.409 -35.764 31.721 1.00 30.73 181 GLU A CA 1
ATOM 1397 C C . GLU A 1 181 ? -49.000 -37.133 32.360 1.00 30.73 181 GLU A C 1
ATOM 1399 O O . GLU A 1 181 ? -48.697 -38.045 31.601 1.00 30.73 181 GLU A O 1
ATOM 1404 N N . VAL A 1 182 ? -49.080 -37.300 33.703 1.00 27.94 182 VAL A N 1
ATOM 1405 C CA . VAL A 1 182 ? -49.421 -38.567 34.449 1.00 27.94 182 VAL A CA 1
ATOM 1406 C C . VAL A 1 182 ? -48.554 -39.852 34.222 1.00 27.94 182 VAL A C 1
ATOM 1408 O O . VAL A 1 182 ? -48.300 -40.254 33.100 1.00 27.94 182 VAL A O 1
ATOM 1411 N N . THR A 1 183 ? -48.131 -40.693 35.190 1.00 26.05 183 THR A N 1
ATOM 1412 C CA . THR A 1 183 ? -48.183 -40.756 36.674 1.00 26.05 183 THR A CA 1
ATOM 1413 C C . THR A 1 183 ? -47.279 -41.911 37.192 1.00 26.05 183 THR A C 1
ATOM 1415 O O . THR A 1 183 ? -47.115 -42.910 36.503 1.00 26.05 183 THR A O 1
ATOM 1418 N N . THR A 1 184 ? -46.732 -41.772 38.412 1.00 26.56 184 THR A N 1
ATOM 1419 C CA . THR A 1 184 ? -46.240 -42.778 39.405 1.00 26.56 184 THR A CA 1
ATOM 1420 C C . THR A 1 184 ? -45.918 -44.237 39.004 1.00 26.56 184 THR A C 1
ATOM 1422 O O . THR A 1 184 ? -46.830 -44.972 38.639 1.00 26.56 184 THR A O 1
ATOM 1425 N N . ALA A 1 185 ? -44.700 -44.717 39.338 1.00 28.03 185 ALA A N 1
ATOM 1426 C CA . ALA A 1 185 ? -44.469 -45.934 40.162 1.00 28.03 185 ALA A CA 1
ATOM 1427 C C . ALA A 1 185 ? -42.980 -46.186 40.521 1.00 28.03 185 ALA A C 1
ATOM 1429 O O . ALA A 1 185 ? -42.062 -45.628 39.936 1.00 28.03 185 ALA A O 1
ATOM 1430 N N . GLU A 1 186 ? -42.776 -47.021 41.536 1.00 27.28 186 GLU A N 1
ATOM 1431 C CA . GLU A 1 186 ? -41.620 -47.164 42.426 1.00 27.28 186 GLU A CA 1
ATOM 1432 C C . GLU A 1 186 ? -40.431 -48.041 41.942 1.00 27.28 186 GLU A C 1
ATOM 1434 O O . GLU A 1 186 ? -40.613 -49.058 41.286 1.00 27.28 186 GLU A O 1
ATOM 1439 N N . ASN A 1 187 ? -39.227 -47.698 42.430 1.00 26.53 187 ASN A N 1
ATOM 1440 C CA . ASN A 1 187 ? -38.240 -48.582 43.097 1.00 26.53 187 ASN A CA 1
ATOM 1441 C C . ASN A 1 187 ? -37.717 -49.889 42.430 1.00 26.53 187 ASN A C 1
ATOM 1443 O O . ASN A 1 187 ? -38.397 -50.910 42.456 1.00 26.53 187 ASN A O 1
ATOM 1447 N N . ALA A 1 188 ? -36.417 -49.922 42.075 1.00 30.66 188 ALA A N 1
ATOM 1448 C CA . ALA A 1 188 ? -35.535 -51.098 42.248 1.00 30.66 188 ALA A CA 1
ATOM 1449 C C . ALA A 1 188 ? -34.028 -50.753 42.123 1.00 30.66 188 ALA A C 1
ATOM 1451 O O . ALA A 1 188 ? -33.634 -49.908 41.323 1.00 30.66 188 ALA A O 1
ATOM 1452 N N . THR A 1 189 ? -33.182 -51.464 42.879 1.00 24.11 189 THR A N 1
ATOM 1453 C CA . THR A 1 189 ? -31.702 -51.370 42.894 1.00 24.11 189 THR A CA 1
ATOM 1454 C C . THR A 1 189 ? -31.066 -52.602 42.227 1.00 24.11 189 THR A C 1
ATOM 1456 O O . THR A 1 189 ? -31.665 -53.674 42.293 1.00 24.11 189 THR A O 1
ATOM 1459 N N . SER A 1 190 ? -29.801 -52.490 41.771 1.00 29.06 190 SER A N 1
ATOM 1460 C CA . SER A 1 190 ? -28.858 -53.569 41.340 1.00 29.06 190 SER A CA 1
ATOM 1461 C C . SER A 1 190 ? -28.783 -53.811 39.820 1.00 29.06 190 SER A C 1
ATOM 1463 O O . SER A 1 190 ? -29.780 -53.635 39.137 1.00 29.06 190 SER A O 1
ATOM 1465 N N . GLN A 1 191 ? -27.668 -54.251 39.212 1.00 29.92 191 GLN A N 1
ATOM 1466 C CA . GLN A 1 191 ? -26.257 -54.394 39.638 1.00 29.92 191 GLN A CA 1
ATOM 1467 C C . GLN A 1 191 ? -25.351 -54.479 38.381 1.00 29.92 191 GLN A C 1
ATOM 1469 O O . GLN A 1 191 ? -25.834 -54.771 37.295 1.00 29.92 191 GLN A O 1
ATOM 1474 N N . GLN A 1 192 ? -24.050 -54.229 38.577 1.00 28.20 192 GLN A N 1
ATOM 1475 C CA . GLN A 1 192 ? -22.862 -54.677 37.818 1.00 28.20 192 GLN A CA 1
ATOM 1476 C C . GLN A 1 192 ? -23.009 -55.317 36.415 1.00 28.20 192 GLN A C 1
ATOM 1478 O O . GLN A 1 192 ? -23.655 -56.347 36.250 1.00 28.20 192 GLN A O 1
ATOM 1483 N N . ASN A 1 193 ? -22.127 -54.900 35.495 1.00 27.27 193 ASN A N 1
ATOM 1484 C CA . ASN A 1 193 ? -21.198 -55.871 34.900 1.00 27.27 193 ASN A CA 1
ATOM 1485 C C . ASN A 1 193 ? -19.835 -55.230 34.576 1.00 27.27 193 ASN A C 1
ATOM 1487 O O . ASN A 1 193 ? -19.766 -54.221 33.877 1.00 27.27 193 ASN A O 1
ATOM 1491 N N . GLU A 1 194 ? -18.755 -55.820 35.086 1.00 28.86 194 GLU A N 1
ATOM 1492 C CA . GLU A 1 194 ? -17.373 -55.464 34.742 1.00 28.86 194 GLU A CA 1
ATOM 1493 C C . GLU A 1 194 ? -16.888 -56.298 33.548 1.00 28.86 194 GLU A C 1
ATOM 1495 O O . GLU A 1 194 ? -17.350 -57.414 33.319 1.00 28.86 194 GLU A O 1
ATOM 1500 N N . SER A 1 195 ? -15.871 -55.815 32.833 1.00 30.94 195 SER A N 1
ATOM 1501 C CA . SER A 1 195 ? -14.937 -56.684 32.106 1.00 30.94 195 SER A CA 1
ATOM 1502 C C . SER A 1 195 ? -13.568 -56.015 32.024 1.00 30.94 195 SER A C 1
ATOM 1504 O O . SER A 1 195 ? -13.354 -55.075 31.264 1.00 30.94 195 SER A O 1
ATOM 1506 N N . ASN A 1 196 ? -12.657 -56.500 32.867 1.00 28.31 196 ASN A N 1
ATOM 1507 C CA . ASN A 1 196 ? -11.272 -56.049 32.971 1.00 28.31 196 ASN A CA 1
ATOM 1508 C C . ASN A 1 196 ? -10.436 -56.394 31.732 1.00 28.31 196 ASN A C 1
ATOM 1510 O O . ASN A 1 196 ? -10.543 -57.491 31.187 1.00 28.31 196 ASN A O 1
ATOM 1514 N N . ALA A 1 197 ? -9.447 -55.543 31.456 1.00 27.05 197 ALA A N 1
ATOM 1515 C CA . ALA A 1 197 ? -8.123 -55.995 31.036 1.00 27.05 197 ALA A CA 1
ATOM 1516 C C . ALA A 1 197 ? -7.063 -55.106 31.712 1.00 27.05 197 ALA A C 1
ATOM 1518 O O . ALA A 1 197 ? -6.926 -53.931 31.383 1.00 27.05 197 ALA A O 1
ATOM 1519 N N . VAL A 1 198 ? -6.337 -55.666 32.684 1.00 27.70 198 VAL A N 1
ATOM 1520 C CA . VAL A 1 198 ? -5.292 -54.980 33.464 1.00 27.70 198 VAL A CA 1
ATOM 1521 C C . VAL A 1 198 ? -3.982 -55.757 33.361 1.00 27.70 198 VAL A C 1
ATOM 1523 O O . VAL A 1 198 ? -3.963 -56.968 33.556 1.00 27.70 198 VAL A O 1
ATOM 1526 N N . SER A 1 199 ? -2.885 -55.031 33.155 1.00 28.62 199 SER A N 1
ATOM 1527 C CA . SER A 1 199 ? -1.547 -55.349 33.671 1.00 28.62 199 SER A CA 1
ATOM 1528 C C . SER A 1 199 ? -0.852 -53.994 33.858 1.00 28.62 199 SER A C 1
ATOM 1530 O O . SER A 1 199 ? -0.707 -53.257 32.889 1.00 28.62 199 SER A O 1
ATOM 1532 N N . ALA A 1 200 ? -0.654 -53.483 35.078 1.00 29.23 200 ALA A N 1
ATOM 1533 C CA . ALA A 1 200 ? 0.398 -53.877 36.030 1.00 29.23 200 ALA A CA 1
ATOM 1534 C C . ALA A 1 200 ? 1.805 -53.743 35.402 1.00 29.23 200 ALA A C 1
ATOM 1536 O O . ALA A 1 200 ? 2.039 -54.281 34.324 1.00 29.23 200 ALA A O 1
ATOM 1537 N N . GLU A 1 201 ? 2.759 -53.019 36.000 1.00 26.97 201 GLU A N 1
ATOM 1538 C CA . GLU A 1 201 ? 3.068 -52.975 37.442 1.00 26.97 201 GLU A CA 1
ATOM 1539 C C . GLU A 1 201 ? 3.475 -51.579 37.984 1.00 26.97 201 GLU A C 1
ATOM 1541 O O . GLU A 1 201 ? 3.851 -50.679 37.236 1.00 26.97 201 GLU A O 1
ATOM 1546 N N . LYS A 1 202 ? 3.403 -51.405 39.314 1.00 27.50 202 LYS A N 1
ATOM 1547 C CA . LYS A 1 202 ? 3.774 -50.198 40.076 1.00 27.50 202 LYS A CA 1
ATOM 1548 C C . LYS A 1 202 ? 4.801 -50.543 41.158 1.00 27.50 202 LYS A C 1
ATOM 1550 O O . LYS A 1 202 ? 4.522 -51.404 41.982 1.00 27.50 202 LYS A O 1
ATOM 1555 N N . THR A 1 203 ? 5.891 -49.778 41.247 1.00 25.09 203 THR A N 1
ATOM 1556 C CA . THR A 1 203 ? 6.558 -49.253 42.472 1.00 25.09 203 THR A CA 1
ATOM 1557 C C . THR A 1 203 ? 7.822 -48.479 42.035 1.00 25.09 203 THR A C 1
ATOM 1559 O O . THR A 1 203 ? 8.343 -48.731 40.958 1.00 25.09 203 THR A O 1
ATOM 1562 N N . ALA A 1 204 ? 8.334 -47.474 42.749 1.00 27.25 204 ALA A N 1
ATOM 1563 C CA . ALA A 1 204 ? 8.227 -47.202 44.179 1.00 27.25 204 ALA A CA 1
ATOM 1564 C C . ALA A 1 204 ? 7.958 -45.722 44.513 1.00 27.25 204 ALA A C 1
ATOM 1566 O O . ALA A 1 204 ? 8.314 -44.816 43.769 1.00 27.25 204 ALA A O 1
ATOM 1567 N N . ASP A 1 205 ? 7.362 -45.512 45.685 1.00 30.56 205 ASP A N 1
ATOM 1568 C CA . ASP A 1 205 ? 7.232 -44.217 46.352 1.00 30.56 205 ASP A CA 1
ATOM 1569 C C . ASP A 1 205 ? 8.488 -43.920 47.192 1.00 30.56 205 ASP A C 1
ATOM 1571 O O . ASP A 1 205 ? 8.841 -44.745 48.045 1.00 30.56 205 ASP A O 1
ATOM 1575 N N . LYS A 1 206 ? 9.123 -42.760 46.944 1.00 32.50 206 LYS A N 1
ATOM 1576 C CA . LYS A 1 206 ? 9.663 -41.820 47.952 1.00 32.50 206 LYS A CA 1
ATOM 1577 C C . LYS A 1 206 ? 9.817 -40.418 47.353 1.00 32.50 206 LYS A C 1
ATOM 1579 O O . LYS A 1 206 ? 10.638 -40.248 46.464 1.00 32.50 206 LYS A O 1
ATOM 1584 N N . ASP A 1 207 ? 9.102 -39.469 47.954 1.00 35.16 207 ASP A N 1
ATOM 1585 C CA . ASP A 1 207 ? 9.493 -38.075 48.240 1.00 35.16 207 ASP A CA 1
ATOM 1586 C C . ASP A 1 207 ? 9.969 -37.145 47.092 1.00 35.16 207 ASP A C 1
ATOM 1588 O O . ASP A 1 207 ? 10.873 -37.453 46.320 1.00 35.16 207 ASP A O 1
ATOM 1592 N N . GLY A 1 208 ? 9.412 -35.927 47.052 1.00 31.25 208 GLY A N 1
ATOM 1593 C CA . GLY A 1 208 ? 9.757 -34.873 46.082 1.00 31.25 208 GLY A CA 1
ATOM 1594 C C . GLY A 1 208 ? 8.661 -34.600 45.042 1.00 31.25 208 GLY A C 1
ATOM 1595 O O . GLY A 1 208 ? 8.290 -35.464 44.252 1.00 31.25 208 GLY A O 1
ATOM 1596 N N . GLY A 1 209 ? 8.113 -33.381 45.047 1.00 37.53 209 GLY A N 1
ATOM 1597 C CA . GLY A 1 209 ? 6.946 -33.026 44.232 1.00 37.53 209 GLY A CA 1
ATOM 1598 C C . GLY A 1 209 ? 7.240 -32.692 42.763 1.00 37.53 209 GLY A C 1
ATOM 1599 O O . GLY A 1 209 ? 8.332 -32.249 42.414 1.00 37.53 209 GLY A O 1
ATOM 1600 N N . ILE A 1 210 ? 6.203 -32.795 41.925 1.00 35.38 210 ILE A N 1
ATOM 1601 C CA . ILE A 1 210 ? 6.106 -32.116 40.626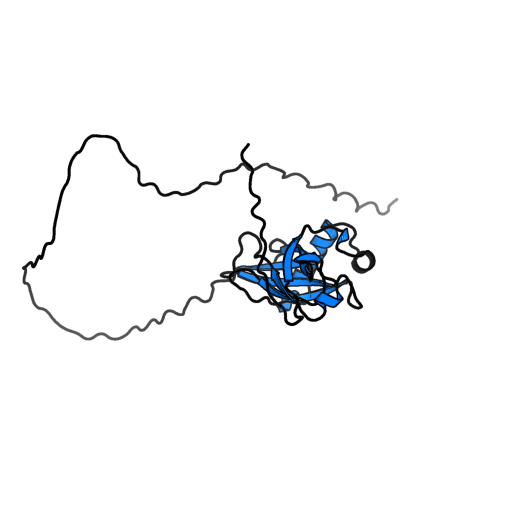 1.00 35.38 210 ILE A CA 1
ATOM 1602 C C . ILE A 1 210 ? 4.785 -31.336 40.592 1.00 35.38 210 ILE A C 1
ATOM 1604 O O . ILE A 1 210 ? 3.708 -31.909 40.750 1.00 35.38 210 ILE A O 1
ATOM 1608 N N . GLN A 1 211 ? 4.884 -30.021 40.389 1.00 33.97 211 GLN A N 1
ATOM 1609 C CA . GLN A 1 211 ? 3.755 -29.151 40.049 1.00 33.97 211 GLN A CA 1
ATOM 1610 C C . GLN A 1 211 ? 3.340 -29.370 38.589 1.00 33.97 211 GLN A C 1
ATOM 1612 O O . GLN A 1 211 ? 4.182 -29.654 37.736 1.00 33.97 211 GLN A O 1
ATOM 1617 N N . ILE A 1 212 ? 2.053 -29.196 38.287 1.00 39.50 212 ILE A N 1
ATOM 1618 C CA . ILE A 1 212 ? 1.519 -29.345 36.927 1.00 39.50 212 ILE A CA 1
ATOM 1619 C C . ILE A 1 212 ? 2.059 -28.201 36.055 1.00 39.50 212 ILE A C 1
ATOM 1621 O O . ILE A 1 212 ? 1.752 -27.032 36.286 1.00 39.50 212 ILE A O 1
ATOM 1625 N N . ILE A 1 213 ? 2.884 -28.537 35.061 1.00 37.38 213 ILE A N 1
ATOM 1626 C CA . ILE A 1 213 ? 3.612 -27.555 34.250 1.00 37.38 213 ILE A CA 1
ATOM 1627 C C . ILE A 1 213 ? 2.726 -27.070 33.093 1.00 37.38 213 ILE A C 1
ATOM 1629 O O . ILE A 1 213 ? 2.703 -27.672 32.022 1.00 37.38 213 ILE A O 1
ATOM 1633 N N . ILE A 1 214 ? 2.008 -25.965 33.301 1.00 40.16 214 ILE A N 1
ATOM 1634 C CA . ILE A 1 214 ? 1.366 -25.203 32.220 1.00 40.16 214 ILE A CA 1
ATOM 1635 C C . ILE A 1 214 ? 2.362 -24.123 31.765 1.00 40.16 214 ILE A C 1
ATOM 1637 O O . ILE A 1 214 ? 2.656 -23.224 32.557 1.00 40.16 214 ILE A O 1
ATOM 1641 N N . PRO A 1 215 ? 2.900 -24.158 30.530 1.00 42.31 215 PRO A N 1
ATOM 1642 C CA . PRO A 1 215 ? 3.821 -23.132 30.048 1.00 42.31 215 PRO A CA 1
ATOM 1643 C C . PRO A 1 215 ? 3.065 -21.863 29.617 1.00 42.31 215 PRO A C 1
ATOM 1645 O O . PRO A 1 215 ? 2.944 -21.558 28.433 1.00 42.31 215 PRO A O 1
ATOM 1648 N N . MET A 1 216 ? 2.575 -21.093 30.592 1.00 35.84 216 MET A N 1
ATOM 1649 C CA . MET A 1 216 ? 2.165 -19.703 30.377 1.00 35.84 216 MET A CA 1
ATOM 1650 C C . MET A 1 216 ? 3.427 -18.835 30.284 1.00 35.84 216 MET A C 1
ATOM 1652 O O . MET A 1 216 ? 4.030 -18.496 31.304 1.00 35.84 216 MET A O 1
ATOM 1656 N N . LEU A 1 217 ? 3.858 -18.494 29.066 1.00 36.31 217 LEU A N 1
ATOM 1657 C CA . LEU A 1 217 ? 5.058 -17.678 28.874 1.00 36.31 217 LEU A CA 1
ATOM 1658 C C . LEU A 1 217 ? 4.742 -16.185 29.022 1.00 36.31 217 LEU A C 1
ATOM 1660 O O . LEU A 1 217 ? 4.217 -15.528 28.128 1.00 36.31 217 LEU A O 1
ATOM 1664 N N . ILE A 1 218 ? 5.081 -15.666 30.198 1.00 38.25 218 ILE A N 1
ATOM 1665 C CA . ILE A 1 218 ? 5.041 -14.247 30.548 1.00 38.25 218 ILE A CA 1
ATOM 1666 C C . ILE A 1 218 ? 6.101 -13.492 29.731 1.00 38.25 218 ILE A C 1
ATOM 1668 O O . ILE A 1 218 ? 7.290 -13.786 29.850 1.00 38.25 218 ILE A O 1
ATOM 1672 N N . VAL A 1 219 ? 5.693 -12.456 28.994 1.00 33.34 219 VAL A N 1
ATOM 1673 C CA . VAL A 1 219 ? 6.603 -11.422 28.472 1.00 33.34 219 VAL A CA 1
ATOM 1674 C C . VAL A 1 219 ? 6.338 -10.126 29.238 1.00 33.34 219 VAL A C 1
ATOM 1676 O O . VAL A 1 219 ? 5.333 -9.458 29.026 1.00 33.34 219 VAL A O 1
ATOM 1679 N N . LEU A 1 220 ? 7.236 -9.793 30.171 1.00 32.28 220 LEU A N 1
ATOM 1680 C CA . LEU A 1 220 ? 7.152 -8.612 31.043 1.00 32.28 220 LEU A CA 1
ATOM 1681 C C . LEU A 1 220 ? 8.393 -7.721 30.858 1.00 32.28 220 LEU A C 1
ATOM 1683 O O . LEU A 1 220 ? 9.242 -7.616 31.743 1.00 32.28 220 LEU A O 1
ATOM 1687 N N . VAL A 1 221 ? 8.526 -7.083 29.691 1.00 39.34 221 VAL A N 1
ATOM 1688 C CA . VAL A 1 221 ? 9.643 -6.159 29.418 1.00 39.34 221 VAL A CA 1
ATOM 1689 C C . VAL A 1 221 ? 9.173 -4.705 29.469 1.00 39.34 221 VAL A C 1
ATOM 1691 O O . VAL A 1 221 ? 8.767 -4.116 28.479 1.00 39.34 221 VAL A O 1
ATOM 1694 N N . VAL A 1 222 ? 9.244 -4.174 30.691 1.00 35.81 222 VAL A N 1
ATOM 1695 C CA . VAL A 1 222 ? 9.567 -2.788 31.081 1.00 35.81 222 VAL A CA 1
ATOM 1696 C C . VAL A 1 222 ? 9.079 -1.648 30.169 1.00 35.81 222 VAL A C 1
ATOM 1698 O O . VAL A 1 222 ? 9.693 -1.299 29.166 1.00 35.81 222 VAL A O 1
ATOM 1701 N N . ILE A 1 223 ? 8.062 -0.944 30.670 1.00 36.19 223 ILE A N 1
ATOM 1702 C CA . ILE A 1 223 ? 7.654 0.400 30.242 1.00 36.19 223 ILE A CA 1
ATOM 1703 C C . ILE A 1 223 ? 8.822 1.391 30.397 1.00 36.19 223 ILE A C 1
ATOM 1705 O O . ILE A 1 223 ? 9.331 1.575 31.505 1.00 36.19 223 ILE A O 1
ATOM 1709 N N . ALA A 1 224 ? 9.160 2.113 29.326 1.00 40.69 224 ALA A N 1
ATOM 1710 C CA . ALA A 1 224 ? 9.931 3.354 29.387 1.00 40.69 224 ALA A CA 1
ATOM 1711 C C . ALA A 1 224 ? 9.019 4.543 29.037 1.00 40.69 224 ALA A C 1
ATOM 1713 O O . ALA A 1 224 ? 8.393 4.580 27.982 1.00 40.69 224 ALA A O 1
ATOM 1714 N N . LEU A 1 225 ? 8.909 5.504 29.957 1.00 41.56 225 LEU A N 1
ATOM 1715 C CA . LEU A 1 225 ? 8.015 6.659 29.848 1.00 41.56 225 LEU A CA 1
ATOM 1716 C C . LEU A 1 225 ? 8.570 7.727 28.892 1.00 41.56 225 LEU A C 1
ATOM 1718 O O . LEU A 1 225 ? 9.676 8.217 29.105 1.00 41.56 225 LEU A O 1
ATOM 1722 N N . ALA A 1 226 ? 7.747 8.186 27.945 1.00 39.91 226 ALA A N 1
ATOM 1723 C CA . ALA A 1 226 ? 7.994 9.403 27.161 1.00 39.91 226 ALA A CA 1
ATOM 1724 C C . ALA A 1 226 ? 6.735 10.289 27.027 1.00 39.91 226 ALA A C 1
ATOM 1726 O O . ALA A 1 226 ? 6.455 10.871 25.983 1.00 39.91 226 ALA A O 1
ATOM 1727 N N . ALA A 1 227 ? 5.963 10.427 28.108 1.00 41.75 227 ALA A N 1
ATOM 1728 C CA . ALA A 1 227 ? 4.859 11.383 28.173 1.00 41.75 227 ALA A CA 1
ATOM 1729 C C . ALA A 1 227 ? 5.372 12.802 28.494 1.00 41.75 227 ALA A C 1
ATOM 1731 O O . ALA A 1 227 ? 5.325 13.208 29.655 1.00 41.75 227 ALA A O 1
ATOM 1732 N N . ALA A 1 228 ? 5.858 13.554 27.493 1.00 37.84 228 ALA A N 1
ATOM 1733 C CA . ALA A 1 228 ? 6.106 15.000 27.628 1.00 37.84 228 ALA A CA 1
ATOM 1734 C C . ALA A 1 228 ? 6.371 15.757 26.301 1.00 37.84 228 ALA A C 1
ATOM 1736 O O . ALA A 1 228 ? 7.511 16.122 26.040 1.00 37.84 228 ALA A O 1
ATOM 1737 N N . VAL A 1 229 ? 5.325 16.152 25.557 1.00 34.72 229 VAL A N 1
ATOM 1738 C CA . VAL A 1 229 ? 5.220 17.535 25.030 1.00 34.72 229 VAL A CA 1
ATOM 1739 C C . VAL A 1 229 ? 3.748 17.961 25.004 1.00 34.72 229 VAL A C 1
ATOM 1741 O O . VAL A 1 229 ? 2.989 17.584 24.119 1.00 34.72 229 VAL A O 1
ATOM 1744 N N . LEU A 1 230 ? 3.354 18.827 25.938 1.00 37.81 230 LEU A N 1
ATOM 1745 C CA . LEU A 1 230 ? 2.176 19.683 25.786 1.00 37.81 230 LEU A CA 1
ATOM 1746 C C . LEU A 1 230 ? 2.589 21.148 25.979 1.00 37.81 230 LEU A C 1
ATOM 1748 O O . LEU A 1 230 ? 3.418 21.462 26.829 1.00 37.81 230 LEU A O 1
ATOM 1752 N N . ALA A 1 231 ? 1.930 22.030 25.222 1.00 42.06 231 ALA A N 1
ATOM 1753 C CA . ALA A 1 231 ? 1.873 23.487 25.397 1.00 42.06 231 ALA A CA 1
ATOM 1754 C C . ALA A 1 231 ? 3.099 24.361 25.017 1.00 42.06 231 ALA A C 1
ATOM 1756 O O . ALA A 1 231 ? 3.682 25.025 25.872 1.00 42.06 231 ALA A O 1
ATOM 1757 N N . VAL A 1 232 ? 3.336 24.567 23.707 1.00 46.06 232 VAL A N 1
ATOM 1758 C CA . VAL A 1 232 ? 3.956 25.825 23.191 1.00 46.06 232 VAL A CA 1
ATOM 1759 C C . VAL A 1 232 ? 3.172 26.481 22.025 1.00 46.06 232 VAL A C 1
ATOM 1761 O O . VAL A 1 232 ? 3.675 27.380 21.361 1.00 46.06 232 VAL A O 1
ATOM 1764 N N . ILE A 1 233 ? 1.891 26.145 21.799 1.00 47.00 233 ILE A N 1
ATOM 1765 C CA . ILE A 1 233 ? 1.029 26.868 20.826 1.00 47.00 233 ILE A CA 1
ATOM 1766 C C . ILE A 1 233 ? -0.234 27.428 21.498 1.00 47.00 233 ILE A C 1
ATOM 1768 O O . ILE A 1 233 ? -1.366 27.095 21.169 1.00 47.00 233 ILE A O 1
ATOM 1772 N N . ALA A 1 234 ? -0.031 28.340 22.453 1.00 47.03 234 ALA A N 1
ATOM 1773 C CA . ALA A 1 234 ? -1.112 29.110 23.079 1.00 47.03 234 ALA A CA 1
ATOM 1774 C C . ALA A 1 234 ? -0.734 30.587 23.322 1.00 47.03 234 ALA A C 1
ATOM 1776 O O . ALA A 1 234 ? -1.085 31.168 24.350 1.00 47.03 234 ALA A O 1
ATOM 1777 N N . LYS A 1 235 ? 0.013 31.225 22.399 1.00 49.91 235 LYS A N 1
ATOM 1778 C CA . LYS A 1 235 ? 0.376 32.652 22.554 1.00 49.91 235 LYS A CA 1
ATOM 1779 C C . LYS A 1 235 ? 0.588 33.483 21.277 1.00 49.91 235 LYS A C 1
ATOM 1781 O O . LYS A 1 235 ? 1.416 34.389 21.265 1.00 49.91 235 LYS A O 1
ATOM 1786 N N . ARG A 1 236 ? -0.211 33.262 20.222 1.00 51.97 236 ARG A N 1
ATOM 1787 C CA . ARG A 1 236 ? -0.316 34.195 19.073 1.00 51.97 236 ARG A CA 1
ATOM 1788 C C . ARG A 1 236 ? -1.756 34.426 18.588 1.00 51.97 236 ARG A C 1
ATOM 1790 O O . ARG A 1 236 ? -2.087 34.115 17.453 1.00 51.97 236 ARG A O 1
ATOM 1797 N N . LYS A 1 237 ? -2.605 35.019 19.441 1.00 45.59 237 LYS A N 1
ATOM 1798 C CA . LYS A 1 237 ? -3.854 35.710 19.034 1.00 45.59 237 LYS A CA 1
ATOM 1799 C C . LYS A 1 237 ? -4.388 36.619 20.159 1.00 45.59 237 LYS A C 1
ATOM 1801 O O . LYS A 1 237 ? -5.268 36.210 20.907 1.00 45.59 237 LYS A O 1
ATOM 1806 N N . LYS A 1 238 ? -3.835 37.839 20.282 1.00 45.25 238 LYS A N 1
ATOM 1807 C CA . LYS A 1 238 ? -4.502 39.079 20.773 1.00 45.25 238 LYS A CA 1
ATOM 1808 C C . LYS A 1 238 ? -3.501 40.237 20.948 1.00 45.25 238 LYS A C 1
ATOM 1810 O O . LYS A 1 238 ? -3.040 40.503 22.049 1.00 45.25 238 LYS A O 1
ATOM 1815 N N . THR A 1 239 ? -3.255 40.977 19.870 1.00 40.59 239 THR A N 1
ATOM 1816 C CA . THR A 1 239 ? -2.807 42.383 19.920 1.00 40.59 239 THR A CA 1
ATOM 1817 C C . THR A 1 239 ? -3.272 43.094 18.650 1.00 40.59 239 THR A C 1
ATOM 1819 O O . THR A 1 239 ? -2.518 43.287 17.701 1.00 40.59 239 THR A O 1
ATOM 1822 N N . THR A 1 240 ? -4.541 43.506 18.637 1.00 45.75 240 THR A N 1
ATOM 1823 C CA . THR A 1 240 ? -5.081 44.392 17.598 1.00 45.75 240 THR A CA 1
ATOM 1824 C C . THR A 1 240 ? -5.632 45.652 18.261 1.00 45.75 240 THR A C 1
ATOM 1826 O O . THR A 1 240 ? -6.604 45.572 19.001 1.00 45.75 240 THR A O 1
ATOM 1829 N N . LYS A 1 241 ? -5.001 46.799 17.968 1.00 39.72 241 LYS A N 1
ATOM 1830 C CA . LYS A 1 241 ? -5.491 48.189 18.117 1.00 39.72 241 LYS A CA 1
ATOM 1831 C C . LYS A 1 241 ? -6.215 48.600 19.418 1.00 39.72 241 LYS A C 1
ATOM 1833 O O . LYS A 1 241 ? -7.407 48.350 19.568 1.00 39.72 241 LYS A O 1
ATOM 1838 N N . LYS A 1 242 ? -5.559 49.465 20.208 1.00 37.88 242 LYS A N 1
ATOM 1839 C CA . LYS A 1 242 ? -5.984 50.868 20.470 1.00 37.88 242 LYS A CA 1
ATOM 1840 C C . LYS A 1 242 ? -5.100 51.523 21.545 1.00 37.88 242 LYS A C 1
ATOM 1842 O O . LYS A 1 242 ? -5.230 51.180 22.716 1.00 37.88 242 LYS A O 1
ATOM 1847 N N . LYS A 1 243 ? -4.338 52.554 21.183 1.00 36.91 243 LYS A N 1
ATOM 1848 C CA . LYS A 1 243 ? -4.770 53.949 21.359 1.00 36.91 243 LYS A CA 1
ATOM 1849 C C . LYS A 1 243 ? -3.999 54.848 20.394 1.00 36.91 243 LYS A C 1
ATOM 1851 O O . LYS A 1 243 ? -2.897 54.415 20.000 1.00 36.91 243 LYS A O 1
#

pLDDT: mean 71.07, std 28.42, range [24.11, 98.56]